Protein AF-A0A8X6X8V4-F1 (afdb_monomer_lite)

Sequence (190 aa):
MQLEVYKTLRTLMEEKNVDAFDIMFNEVLKKFLENDMTREFCKYFIENYANCISSWAYCHRLQSGLNTNMYVESMHKTLKYIYLTGRNAKRLDKIIYALMRFIRDKLVDRLIVMNKGKLTSKLKDLRQHHKTSLSLSTATIIENESGYIVPSSHPHMKLTLFKKIIQTAAVSSFVQIAAIYASTIIHALV

Structure (mmCIF, N/CA/C/O backbone):
data_AF-A0A8X6X8V4-F1
#
_entry.id   AF-A0A8X6X8V4-F1
#
loop_
_atom_site.group_PDB
_atom_site.id
_atom_site.type_symbol
_atom_site.label_atom_id
_atom_site.label_alt_id
_atom_site.label_comp_id
_atom_site.label_asym_id
_atom_site.label_entity_id
_atom_site.label_seq_id
_atom_site.pdbx_PDB_ins_code
_atom_site.Cartn_x
_atom_site.Cartn_y
_atom_site.Cartn_z
_atom_site.occupancy
_atom_site.B_iso_or_equiv
_atom_site.auth_seq_id
_atom_site.auth_comp_id
_atom_site.auth_asym_id
_atom_site.auth_atom_id
_atom_site.pdbx_PDB_model_num
ATOM 1 N N . MET A 1 1 ? -4.523 -2.138 29.808 1.00 73.0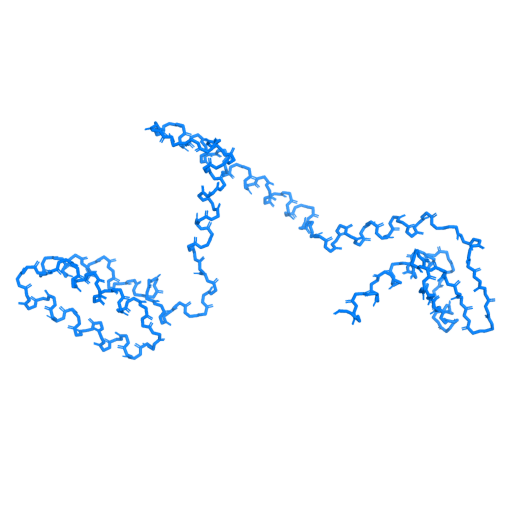6 1 MET A N 1
ATOM 2 C CA . MET A 1 1 ? -5.801 -1.982 29.079 1.00 73.06 1 MET A CA 1
ATOM 3 C C . MET A 1 1 ? -5.612 -1.637 27.598 1.00 73.06 1 MET A C 1
ATOM 5 O O . MET A 1 1 ? -5.864 -2.508 26.784 1.00 73.06 1 MET A O 1
ATOM 9 N N . GLN A 1 2 ? -5.096 -0.458 27.210 1.00 84.25 2 GLN A N 1
ATOM 10 C CA . GLN A 1 2 ? -4.863 -0.121 25.783 1.00 84.25 2 GLN A CA 1
ATOM 11 C C . GLN A 1 2 ? -3.963 -1.135 25.053 1.00 84.25 2 GLN A C 1
ATOM 13 O O . GLN A 1 2 ? -4.265 -1.548 23.938 1.00 84.25 2 GLN A O 1
ATOM 18 N N . LEU A 1 3 ? -2.896 -1.599 25.716 1.00 88.94 3 LEU A N 1
ATOM 19 C CA . LEU A 1 3 ? -2.014 -2.643 25.186 1.00 88.94 3 LEU A CA 1
ATOM 20 C C . LEU A 1 3 ? -2.752 -3.967 24.926 1.00 88.94 3 LEU A C 1
ATOM 22 O O . LEU A 1 3 ? -2.442 -4.659 23.961 1.00 88.94 3 LEU A O 1
ATOM 26 N N . GLU A 1 4 ? -3.717 -4.325 25.773 1.00 89.81 4 GLU A N 1
ATOM 27 C CA . GLU A 1 4 ? -4.493 -5.556 25.599 1.00 89.81 4 GLU A CA 1
ATOM 28 C C . GLU A 1 4 ? -5.496 -5.435 24.460 1.00 89.81 4 GLU A C 1
ATOM 30 O O . GLU A 1 4 ? -5.602 -6.355 23.653 1.00 89.81 4 GLU A O 1
ATOM 35 N N . VAL A 1 5 ? -6.179 -4.291 24.356 1.00 91.3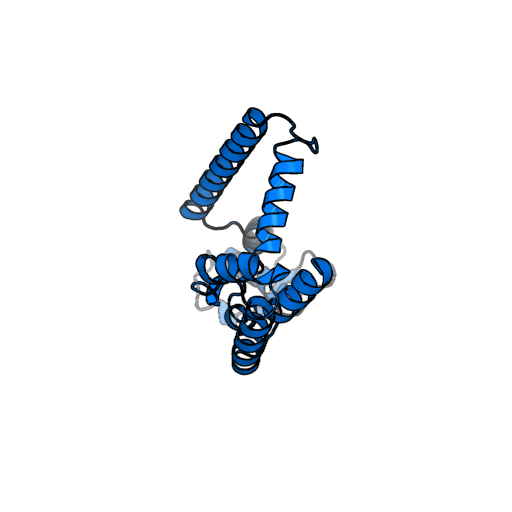1 5 VAL A N 1
ATOM 36 C CA . VAL A 1 5 ? -7.069 -3.985 23.227 1.00 91.31 5 VAL A CA 1
ATOM 37 C C . VAL A 1 5 ? -6.286 -4.064 21.918 1.00 91.31 5 VAL A C 1
ATOM 39 O O . VAL A 1 5 ? -6.692 -4.777 21.005 1.00 91.31 5 VAL A O 1
ATOM 42 N N . TYR A 1 6 ? -5.115 -3.423 21.859 1.00 92.44 6 TYR A N 1
ATOM 43 C CA . TYR A 1 6 ? -4.236 -3.474 20.693 1.00 92.44 6 TYR A CA 1
ATOM 44 C C . TYR A 1 6 ? -3.819 -4.904 20.337 1.00 92.44 6 TYR A C 1
ATOM 46 O O . TYR A 1 6 ? -3.964 -5.306 19.186 1.00 92.44 6 TYR A O 1
ATOM 54 N N . LYS A 1 7 ? -3.331 -5.690 21.308 1.00 94.75 7 LYS A N 1
ATOM 55 C CA . LYS A 1 7 ? -2.925 -7.085 21.071 1.00 94.75 7 LYS A CA 1
ATOM 56 C C . LYS A 1 7 ? -4.090 -7.930 20.559 1.00 94.75 7 LYS A C 1
ATOM 58 O O . LYS A 1 7 ? -3.927 -8.637 19.576 1.00 94.75 7 LYS A O 1
ATOM 63 N N . THR A 1 8 ? -5.261 -7.797 21.178 1.00 94.25 8 THR A N 1
ATOM 64 C CA . THR A 1 8 ? -6.474 -8.538 20.802 1.00 94.25 8 THR A CA 1
ATOM 65 C C . THR A 1 8 ? -6.889 -8.222 19.363 1.00 94.25 8 THR A C 1
ATOM 67 O O . THR A 1 8 ? -7.075 -9.129 18.557 1.00 94.25 8 THR A O 1
ATOM 70 N N . LEU A 1 9 ? -6.961 -6.935 19.011 1.00 93.88 9 LEU A N 1
ATOM 71 C CA . LEU A 1 9 ? -7.299 -6.500 17.653 1.00 93.88 9 LEU A CA 1
ATOM 72 C C . LEU A 1 9 ? -6.230 -6.893 16.631 1.00 93.88 9 LEU A C 1
ATOM 74 O O . LEU A 1 9 ? -6.560 -7.203 15.490 1.00 93.88 9 LEU A O 1
ATOM 78 N N . ARG A 1 10 ? -4.952 -6.900 17.025 1.00 92.81 10 ARG A N 1
ATOM 79 C CA . ARG A 1 10 ? -3.858 -7.344 16.158 1.00 92.81 10 ARG A CA 1
ATOM 80 C C . ARG A 1 10 ? -3.999 -8.822 15.810 1.00 92.81 10 ARG A C 1
ATOM 82 O O . ARG A 1 10 ? -3.894 -9.159 14.637 1.00 92.81 10 ARG A O 1
ATOM 89 N N . THR A 1 11 ? -4.274 -9.666 16.802 1.00 94.56 11 THR A N 1
ATOM 90 C CA . THR A 1 11 ? -4.516 -11.099 16.594 1.00 94.56 11 THR A CA 1
ATOM 91 C C . THR A 1 11 ? -5.736 -11.325 15.706 1.00 94.56 11 THR A C 1
ATOM 93 O O . THR A 1 11 ? -5.644 -12.069 14.738 1.00 94.56 11 THR A O 1
ATOM 96 N N . LEU A 1 12 ? -6.838 -10.614 15.965 1.00 94.94 12 LEU A N 1
ATOM 97 C CA . LEU A 1 12 ? -8.046 -10.660 15.138 1.00 94.94 12 LEU A CA 1
ATOM 98 C C . LEU A 1 12 ? -7.765 -10.280 13.675 1.00 94.94 12 LEU A C 1
ATOM 100 O O . LEU A 1 12 ? -8.213 -10.952 12.756 1.00 94.94 12 LEU A O 1
ATOM 104 N N . MET A 1 13 ? -6.991 -9.219 13.444 1.00 92.56 13 MET A N 1
ATOM 105 C CA . MET A 1 13 ? -6.646 -8.759 12.096 1.00 92.56 13 MET A CA 1
ATOM 106 C C . MET A 1 13 ? -5.780 -9.762 11.319 1.00 92.56 13 MET A C 1
ATOM 108 O O . MET A 1 13 ? -5.887 -9.822 10.095 1.00 92.56 13 MET A O 1
ATOM 112 N N . GLU A 1 14 ? -4.911 -10.509 12.002 1.00 91.31 14 GLU A N 1
ATOM 113 C CA . GLU A 1 14 ? -3.955 -11.451 11.399 1.00 91.31 14 GLU A CA 1
ATOM 114 C C . GLU A 1 14 ? -4.497 -12.881 11.241 1.00 91.31 14 GLU A C 1
ATOM 116 O O . GLU A 1 14 ? -3.801 -13.731 10.676 1.00 91.31 14 GLU A O 1
ATOM 121 N N . GLU A 1 15 ? -5.727 -13.144 11.693 1.00 93.62 15 GLU A N 1
ATOM 122 C CA . GLU A 1 15 ? -6.378 -14.444 11.541 1.00 93.62 15 GLU A CA 1
ATOM 123 C C . GLU A 1 15 ? -6.513 -14.819 10.056 1.00 93.62 15 GLU A C 1
ATOM 125 O O . GLU A 1 15 ? -6.822 -13.993 9.190 1.00 93.62 15 GLU A O 1
ATOM 130 N N . LYS A 1 16 ? -6.220 -16.084 9.746 1.00 91.62 16 LYS A N 1
ATOM 131 C CA . LYS A 1 16 ? -6.130 -16.603 8.377 1.00 91.62 16 LYS A CA 1
ATOM 132 C C . LYS A 1 16 ? -7.349 -17.427 7.999 1.00 91.62 16 LYS A C 1
ATOM 134 O O . LYS A 1 16 ? -7.672 -17.502 6.817 1.00 91.62 16 LYS A O 1
ATOM 139 N N . ASN A 1 17 ? -8.000 -18.055 8.970 1.00 92.38 17 ASN A N 1
ATOM 140 C CA . ASN A 1 17 ? -9.199 -18.839 8.738 1.00 92.38 17 ASN A CA 1
ATOM 141 C C . ASN A 1 17 ? -10.441 -17.948 8.917 1.00 92.38 17 ASN A C 1
ATOM 143 O O . ASN A 1 17 ? -10.564 -17.244 9.913 1.00 92.38 17 ASN A O 1
ATOM 147 N N . VAL A 1 18 ? -11.343 -17.957 7.933 1.00 93.00 18 VAL A N 1
ATOM 148 C CA . VAL A 1 18 ? -12.547 -17.108 7.945 1.00 93.00 18 VAL A CA 1
ATOM 149 C C . VAL A 1 18 ? -13.504 -17.518 9.068 1.00 93.00 18 VAL A C 1
ATOM 151 O O . VAL A 1 18 ? -13.945 -16.660 9.822 1.00 93.00 18 VAL A O 1
ATOM 154 N N . ASP A 1 19 ? -13.743 -18.817 9.252 1.00 94.81 19 ASP A N 1
ATOM 155 C CA . ASP A 1 19 ? -14.644 -19.317 10.296 1.00 94.81 19 ASP A CA 1
ATOM 156 C C . ASP A 1 19 ? -14.105 -18.995 11.701 1.00 94.81 19 ASP A C 1
ATOM 158 O O . ASP A 1 19 ? -14.839 -18.550 12.583 1.00 94.81 19 ASP A O 1
ATOM 162 N N . ALA A 1 20 ? -12.793 -19.163 11.904 1.00 94.56 20 ALA A N 1
ATOM 163 C CA . ALA A 1 20 ? -12.127 -18.794 13.152 1.00 94.56 20 ALA A CA 1
ATOM 164 C C . ALA A 1 20 ? -12.188 -17.279 13.400 1.00 94.56 20 ALA A C 1
ATOM 166 O O . ALA A 1 20 ? -12.425 -16.854 14.531 1.00 94.56 20 ALA A O 1
ATOM 167 N N . PHE A 1 21 ? -12.020 -16.471 12.347 1.00 96.00 21 PHE A N 1
ATOM 168 C CA . PHE A 1 21 ? -12.152 -15.020 12.429 1.00 96.00 21 PHE A CA 1
ATOM 169 C C . PHE A 1 21 ? -13.555 -14.620 12.884 1.00 96.00 21 PHE A C 1
ATOM 171 O O . PHE A 1 21 ? -13.665 -13.816 13.803 1.00 96.00 21 PHE A O 1
ATOM 178 N N . ASP A 1 22 ? -14.613 -15.185 12.299 1.00 95.25 22 ASP A N 1
ATOM 179 C CA . ASP A 1 22 ? -15.992 -14.825 12.644 1.00 95.25 22 ASP A CA 1
ATOM 180 C C . ASP A 1 22 ? -16.322 -15.161 14.104 1.00 95.25 22 ASP A C 1
ATOM 182 O O . ASP A 1 22 ? -16.958 -14.368 14.808 1.00 95.25 22 ASP A O 1
ATOM 186 N N . ILE A 1 23 ? -15.839 -16.304 14.598 1.00 96.38 23 ILE A N 1
ATOM 187 C CA . ILE A 1 23 ? -15.978 -16.682 16.010 1.00 96.38 23 ILE A CA 1
ATOM 188 C C . ILE A 1 23 ? -15.236 -15.672 16.897 1.00 96.38 23 ILE A C 1
ATOM 190 O O . ILE A 1 23 ? -15.841 -15.056 17.779 1.00 96.38 23 ILE A O 1
ATOM 194 N N . MET A 1 24 ? -13.950 -15.434 16.620 1.00 95.94 24 MET A N 1
ATOM 195 C CA . MET A 1 24 ? -13.124 -14.497 17.387 1.00 95.94 24 MET A CA 1
ATOM 196 C C . MET A 1 24 ? -13.676 -13.070 17.358 1.00 95.94 24 MET A C 1
ATOM 198 O O . MET A 1 24 ? -13.641 -12.371 18.368 1.00 95.94 24 MET A O 1
ATOM 202 N N . PHE A 1 25 ? -14.187 -12.619 16.215 1.00 96.31 25 PHE A N 1
ATOM 203 C CA . PHE A 1 25 ? -14.742 -11.284 16.033 1.00 96.31 25 PHE A CA 1
ATOM 204 C C . PHE A 1 25 ? -15.915 -11.060 16.986 1.00 96.31 25 PHE A C 1
ATOM 206 O O . PHE A 1 25 ? -15.925 -10.088 17.745 1.00 96.31 25 PHE A O 1
ATOM 213 N N . ASN A 1 26 ? -16.858 -12.003 17.021 1.00 95.56 26 ASN A N 1
ATOM 214 C CA . ASN A 1 26 ? -18.016 -11.939 17.908 1.00 95.56 26 ASN A CA 1
ATOM 215 C C . ASN A 1 26 ? -17.618 -11.990 19.392 1.00 95.56 26 ASN A C 1
ATOM 217 O O . ASN A 1 26 ? -18.146 -11.221 20.202 1.00 95.56 26 ASN A O 1
ATOM 221 N N . GLU A 1 27 ? -16.652 -12.835 19.756 1.00 95.81 27 GLU A N 1
ATOM 222 C CA . GLU A 1 27 ? -16.129 -12.911 21.126 1.00 95.81 27 GLU A CA 1
ATOM 223 C C . GLU A 1 27 ? -15.448 -11.608 21.566 1.00 95.81 27 GLU A C 1
ATOM 225 O O . GLU A 1 27 ? -15.675 -11.129 22.681 1.00 95.81 27 GLU A O 1
ATOM 230 N N . VAL A 1 28 ? -14.648 -10.994 20.688 1.00 95.25 28 VAL A N 1
ATOM 231 C CA . VAL A 1 28 ? -13.967 -9.721 20.960 1.00 95.25 28 VAL A CA 1
ATOM 232 C C . VAL A 1 28 ? -14.973 -8.588 21.139 1.00 95.25 28 VAL A C 1
ATOM 234 O O . VAL A 1 28 ? -14.848 -7.817 22.094 1.00 95.25 28 VAL A O 1
ATOM 237 N N . LEU A 1 29 ? -15.991 -8.499 20.276 1.00 95.12 29 LEU A N 1
ATOM 238 C CA . LEU A 1 29 ? -17.039 -7.485 20.406 1.00 95.12 29 LEU A CA 1
ATOM 239 C C . LEU A 1 29 ? -17.794 -7.626 21.727 1.00 95.12 29 LEU A C 1
ATOM 241 O O . LEU A 1 29 ? -17.977 -6.633 22.436 1.00 95.12 29 LEU A O 1
ATOM 245 N N . LYS A 1 30 ? -18.171 -8.857 22.092 1.00 95.38 30 LYS A N 1
ATOM 246 C CA . LYS A 1 30 ? -18.829 -9.149 23.368 1.00 95.38 30 LYS A CA 1
ATOM 247 C C . LYS A 1 30 ? -17.954 -8.721 24.547 1.00 95.38 30 LYS A C 1
ATOM 249 O O . LYS A 1 30 ? -18.390 -7.921 25.373 1.00 95.38 30 LYS A O 1
ATOM 254 N N . LYS A 1 31 ? -16.689 -9.156 24.566 1.00 94.25 31 LYS A N 1
ATOM 255 C CA . LYS A 1 31 ? -15.713 -8.802 25.608 1.00 94.25 31 LYS A CA 1
ATOM 256 C C . LYS A 1 31 ? -15.547 -7.287 25.755 1.00 94.25 31 LYS A C 1
ATOM 258 O O . LYS A 1 31 ? -15.440 -6.783 26.872 1.00 94.25 31 LYS A O 1
ATOM 263 N N . PHE A 1 32 ? -15.503 -6.550 24.645 1.00 94.06 32 PHE A N 1
ATOM 264 C CA . PHE A 1 32 ? -15.307 -5.101 24.679 1.00 94.06 32 PHE A CA 1
ATOM 265 C C . PHE A 1 32 ? -16.575 -4.324 25.056 1.00 94.06 32 PHE A C 1
ATOM 267 O O . PHE A 1 32 ? -16.455 -3.243 25.631 1.00 94.06 32 PHE A O 1
ATOM 274 N N . LEU A 1 33 ? -17.770 -4.849 24.765 1.00 94.12 33 LEU A N 1
ATOM 275 C CA . LEU A 1 33 ? -19.047 -4.252 25.179 1.00 94.12 33 LEU A CA 1
ATOM 276 C C . LEU A 1 33 ? -19.339 -4.460 26.672 1.00 94.12 33 LEU A C 1
ATOM 278 O O . LEU A 1 33 ? -19.887 -3.560 27.316 1.00 94.12 33 LEU A O 1
ATOM 282 N N . GLU A 1 34 ? -18.969 -5.622 27.216 1.00 93.75 34 GLU A N 1
ATOM 283 C CA . GLU A 1 34 ? -19.150 -5.962 28.633 1.00 93.75 34 GLU A CA 1
ATOM 284 C C . GLU A 1 34 ? -18.283 -5.091 29.552 1.00 93.75 34 GLU A C 1
ATOM 286 O O . GLU A 1 34 ? -18.717 -4.716 30.638 1.00 93.75 34 GLU A O 1
ATOM 291 N N . ASN A 1 35 ? -17.092 -4.691 29.102 1.00 92.12 35 ASN A N 1
ATOM 292 C CA . ASN A 1 35 ? -16.196 -3.831 29.869 1.00 92.12 35 ASN A CA 1
ATOM 293 C C . ASN A 1 35 ? -16.495 -2.336 29.632 1.00 92.12 35 ASN A C 1
ATOM 295 O O . ASN A 1 35 ? -16.315 -1.819 28.528 1.00 92.12 35 ASN A O 1
ATOM 299 N N . ASP A 1 36 ? -16.898 -1.629 30.695 1.00 91.88 36 ASP A N 1
ATOM 300 C CA . ASP A 1 36 ? -17.254 -0.200 30.671 1.00 91.88 36 ASP A CA 1
ATOM 301 C C . ASP A 1 36 ? -16.167 0.686 30.043 1.00 91.88 36 ASP A C 1
ATOM 303 O O . ASP A 1 36 ? -16.478 1.605 29.287 1.00 91.88 36 ASP A O 1
ATOM 307 N N . MET A 1 37 ? -14.890 0.376 30.283 1.00 90.62 37 MET A N 1
ATOM 308 C CA . MET A 1 37 ? -13.760 1.169 29.790 1.00 90.62 37 MET A CA 1
ATOM 309 C C . MET A 1 37 ? -13.509 0.997 28.286 1.00 90.62 37 MET A C 1
ATOM 311 O O . MET A 1 37 ? -12.890 1.854 27.657 1.00 90.62 37 MET A O 1
ATOM 315 N N . THR A 1 38 ? -13.934 -0.126 27.701 1.00 92.19 38 THR A N 1
ATOM 316 C CA . THR A 1 38 ? -13.758 -0.421 26.268 1.00 92.19 38 THR A CA 1
ATOM 317 C C . THR A 1 38 ? -15.044 -0.263 25.469 1.00 92.19 38 THR A C 1
ATOM 319 O O . THR A 1 38 ? -14.996 -0.288 24.240 1.00 92.19 38 THR A O 1
ATOM 322 N N . ARG A 1 39 ? -16.184 -0.067 26.138 1.00 94.50 39 ARG A N 1
ATOM 323 C CA . ARG A 1 39 ? -17.509 -0.026 25.513 1.00 94.50 39 ARG A CA 1
ATOM 324 C C . ARG A 1 39 ? -17.640 1.084 24.477 1.00 94.50 39 ARG A C 1
ATOM 326 O O . ARG A 1 39 ? -18.146 0.838 23.386 1.00 94.50 39 ARG A O 1
ATOM 333 N N . GLU A 1 40 ? -17.190 2.293 24.801 1.00 94.38 40 GLU A N 1
ATOM 334 C CA . GLU A 1 40 ? -17.260 3.439 23.884 1.00 94.38 40 GLU A CA 1
ATOM 335 C C . GLU A 1 40 ? -16.392 3.212 22.640 1.00 94.38 40 GLU A C 1
ATOM 337 O O . GLU A 1 40 ? -16.852 3.383 21.512 1.00 94.38 40 GLU A O 1
ATOM 342 N N . PHE A 1 41 ? -15.175 2.700 22.839 1.00 94.06 41 PHE A N 1
ATOM 343 C CA . PHE A 1 41 ? -14.308 2.284 21.741 1.00 94.06 41 PHE A CA 1
ATOM 344 C C . PHE A 1 41 ? -14.944 1.173 20.891 1.00 94.06 41 PHE A C 1
ATOM 346 O O . PHE A 1 41 ? -14.856 1.221 19.668 1.00 94.06 41 PHE A O 1
ATOM 353 N N . CYS A 1 42 ? -15.605 0.190 21.510 1.00 95.00 42 CYS A N 1
ATOM 354 C CA . CYS A 1 42 ? -16.272 -0.896 20.792 1.00 95.00 42 CYS A CA 1
ATOM 355 C C . CYS A 1 42 ? -17.388 -0.376 19.879 1.00 95.00 42 CYS A C 1
ATOM 357 O O . CYS A 1 42 ? -17.475 -0.790 18.726 1.00 95.00 42 CYS A O 1
ATOM 359 N N . LYS A 1 43 ? -18.198 0.581 20.355 1.00 95.19 43 LYS A N 1
ATOM 360 C CA . LYS A 1 43 ? -19.233 1.233 19.535 1.00 95.19 43 LYS A CA 1
ATOM 361 C C . LYS A 1 43 ? -18.625 1.921 18.314 1.00 95.19 43 LYS A C 1
ATOM 363 O O . LYS A 1 43 ? -19.025 1.625 17.192 1.00 95.19 43 LYS A O 1
ATOM 368 N N . TYR A 1 44 ? -17.591 2.737 18.529 1.00 95.56 44 TYR A N 1
ATOM 369 C CA . TYR A 1 44 ? -16.835 3.361 17.441 1.00 95.56 44 TYR A CA 1
ATOM 370 C C . TYR A 1 44 ? -16.277 2.320 16.457 1.00 95.56 44 TYR A C 1
ATOM 372 O O . TYR A 1 44 ? -16.374 2.489 15.239 1.00 95.56 44 TYR A O 1
ATOM 380 N N . PHE A 1 45 ? -15.708 1.228 16.973 1.00 94.69 45 PHE A N 1
ATOM 381 C CA . PHE A 1 45 ? -15.130 0.165 16.160 1.00 94.69 45 PHE A CA 1
ATOM 382 C C . PHE A 1 45 ? -16.184 -0.522 15.283 1.00 94.69 45 PHE A C 1
ATOM 384 O O . PHE A 1 45 ? -15.951 -0.719 14.092 1.00 94.69 45 PHE A O 1
ATOM 391 N N . ILE A 1 46 ? -17.358 -0.830 15.836 1.00 94.75 46 ILE A N 1
ATOM 392 C CA . ILE A 1 46 ? -18.469 -1.428 15.088 1.00 94.75 46 ILE A CA 1
ATOM 393 C C . ILE A 1 46 ? -18.941 -0.483 13.977 1.00 94.75 46 ILE A C 1
ATOM 395 O O . ILE A 1 46 ? -19.015 -0.893 12.820 1.00 94.75 46 ILE A O 1
ATOM 399 N N . GLU A 1 47 ? -19.184 0.788 14.300 1.00 95.44 47 GLU A N 1
ATOM 400 C CA . GLU A 1 47 ? -19.675 1.786 13.341 1.00 95.44 47 GLU A CA 1
ATOM 401 C C . GLU A 1 47 ? -18.720 1.996 12.154 1.00 95.44 47 GLU A C 1
ATOM 403 O O . GLU A 1 47 ? -19.169 2.153 11.018 1.00 95.44 47 GLU A O 1
ATOM 408 N N . ASN A 1 48 ? -17.406 1.968 12.398 1.00 94.25 48 ASN A N 1
ATOM 409 C CA . ASN A 1 48 ? -16.404 2.333 11.392 1.00 94.25 48 ASN A CA 1
ATOM 410 C C . ASN A 1 48 ? -15.749 1.132 10.692 1.00 94.25 48 ASN A C 1
ATOM 412 O O . ASN A 1 48 ? -15.340 1.252 9.536 1.00 94.25 48 ASN A O 1
ATOM 416 N N . TYR A 1 49 ? -15.634 -0.021 11.360 1.00 93.56 49 TYR A N 1
ATOM 417 C CA . TYR A 1 49 ? -14.815 -1.142 10.878 1.00 93.56 49 TYR A CA 1
ATOM 418 C C . TYR A 1 49 ? -15.585 -2.450 10.670 1.00 93.56 49 TYR A C 1
ATOM 420 O O . TYR A 1 49 ? -15.167 -3.246 9.826 1.00 93.56 49 TYR A O 1
ATOM 428 N N . ALA A 1 50 ? -16.712 -2.685 11.355 1.00 92.12 50 ALA A N 1
ATOM 429 C CA . ALA A 1 50 ? -17.455 -3.945 11.199 1.00 92.12 50 ALA A CA 1
ATOM 430 C C . ALA A 1 50 ? -18.090 -4.090 9.804 1.00 92.12 50 ALA A C 1
ATOM 432 O O . ALA A 1 50 ? -18.137 -5.184 9.252 1.00 92.12 50 ALA A O 1
ATOM 433 N N . ASN A 1 51 ? -18.497 -2.983 9.179 1.00 90.50 51 ASN A N 1
ATOM 434 C CA . ASN A 1 51 ? -19.109 -3.004 7.843 1.00 90.50 51 ASN A CA 1
ATOM 435 C C . ASN A 1 51 ? -18.105 -3.250 6.704 1.00 90.50 51 ASN A C 1
ATOM 437 O O . ASN A 1 51 ? -18.505 -3.443 5.559 1.00 90.50 51 ASN A O 1
ATOM 441 N N . CYS A 1 52 ? -16.800 -3.207 6.986 1.00 90.56 52 CYS A N 1
ATOM 442 C CA . CYS A 1 52 ? -15.754 -3.328 5.973 1.00 90.56 52 CYS A CA 1
ATOM 443 C C . CYS A 1 52 ? -14.694 -4.381 6.324 1.00 90.56 52 CYS A C 1
ATOM 445 O O . CYS A 1 52 ? -13.539 -4.245 5.923 1.00 90.56 52 CYS A O 1
ATOM 447 N N . ILE A 1 53 ? -15.085 -5.445 7.035 1.00 91.75 53 ILE A N 1
ATOM 448 C CA . ILE A 1 53 ? -14.214 -6.567 7.438 1.00 91.75 53 ILE A CA 1
ATOM 449 C C . ILE A 1 53 ? -13.357 -7.086 6.276 1.00 91.75 53 ILE A C 1
ATOM 451 O O . ILE A 1 53 ? -12.142 -7.233 6.419 1.00 91.75 53 ILE A O 1
ATOM 455 N N . SER A 1 54 ? -13.957 -7.254 5.094 1.00 88.44 54 SER A N 1
ATOM 456 C CA . SER A 1 54 ? -13.268 -7.711 3.880 1.00 88.44 54 SER A CA 1
ATOM 457 C C . SER A 1 54 ? -12.085 -6.827 3.457 1.00 88.44 54 SER A C 1
ATOM 459 O O . SER A 1 54 ? -11.184 -7.287 2.758 1.00 88.44 54 SER A O 1
ATOM 461 N N . SER A 1 55 ? -12.077 -5.555 3.862 1.00 85.00 55 SER A N 1
ATOM 462 C CA . SER A 1 55 ? -11.055 -4.572 3.495 1.00 85.00 55 SER A CA 1
ATOM 463 C C . SER A 1 55 ? -9.825 -4.607 4.403 1.00 85.00 55 SER A C 1
ATOM 465 O O . SER A 1 55 ? -8.751 -4.175 3.975 1.00 85.00 55 SER A O 1
ATOM 467 N N . TRP A 1 56 ? -9.942 -5.097 5.641 1.00 88.31 56 TRP A N 1
ATOM 468 C CA . TRP A 1 56 ? -8.852 -5.036 6.622 1.00 88.31 56 TRP A CA 1
ATOM 469 C C . TRP A 1 56 ? -8.423 -6.396 7.177 1.00 88.31 56 TRP A C 1
ATOM 471 O O . TRP A 1 56 ? -7.220 -6.579 7.384 1.00 88.31 56 TRP A O 1
ATOM 481 N N . ALA A 1 57 ? -9.338 -7.350 7.362 1.00 91.50 57 ALA A N 1
ATOM 482 C CA . ALA A 1 57 ? -9.024 -8.666 7.915 1.00 91.50 57 ALA A CA 1
ATOM 483 C C . ALA A 1 57 ? -8.185 -9.510 6.939 1.00 91.50 57 ALA A C 1
ATOM 485 O O . ALA A 1 57 ? -8.425 -9.523 5.727 1.00 91.50 57 ALA A O 1
ATOM 486 N N . TYR A 1 58 ? -7.171 -10.208 7.457 1.00 88.06 58 TYR A N 1
ATOM 487 C CA . TYR A 1 58 ? -6.211 -10.935 6.627 1.00 88.06 58 TYR A CA 1
ATOM 488 C C . TYR A 1 58 ? -6.838 -12.133 5.899 1.00 88.06 58 TYR A C 1
ATOM 490 O O . TYR A 1 58 ? -6.574 -12.320 4.709 1.00 88.06 58 TYR A O 1
ATOM 498 N N . CYS A 1 59 ? -7.713 -12.893 6.565 1.00 90.38 59 CYS A N 1
ATOM 499 C CA . CYS A 1 59 ? -8.434 -14.037 5.997 1.00 90.38 59 CYS A CA 1
ATOM 500 C C . CYS A 1 59 ? -9.200 -13.695 4.701 1.00 90.38 59 CYS A C 1
ATOM 502 O O . CYS A 1 59 ? -9.181 -14.468 3.746 1.00 90.38 59 CYS A O 1
ATOM 504 N N . HIS A 1 60 ? -9.770 -12.492 4.589 1.00 87.50 60 HIS A N 1
ATOM 505 C CA . HIS A 1 60 ? -10.457 -12.035 3.373 1.00 87.50 60 HIS A CA 1
ATOM 506 C C . HIS A 1 60 ? -9.516 -11.454 2.303 1.00 87.50 60 HIS A C 1
ATOM 508 O O . HIS A 1 60 ? -9.925 -11.212 1.168 1.00 87.50 60 HIS A O 1
ATOM 514 N N . ARG A 1 61 ? -8.235 -11.247 2.635 1.00 83.69 61 ARG A N 1
ATOM 515 C CA . ARG A 1 61 ? -7.218 -10.639 1.763 1.00 83.69 61 ARG A CA 1
ATOM 516 C C . ARG A 1 61 ? -6.163 -11.623 1.255 1.00 83.69 61 ARG A C 1
ATOM 518 O O . ARG A 1 61 ? -5.304 -11.203 0.475 1.00 83.69 61 ARG A O 1
ATOM 525 N N . LEU A 1 62 ? -6.229 -12.901 1.634 1.00 68.81 62 LEU A N 1
ATOM 526 C CA . LEU A 1 62 ? -5.249 -13.955 1.312 1.00 68.81 62 LEU A CA 1
ATOM 527 C C . LEU A 1 62 ? -4.873 -14.038 -0.181 1.00 68.81 62 LEU A C 1
ATOM 529 O O . LEU A 1 62 ? -3.712 -14.272 -0.506 1.00 68.81 62 LEU A O 1
ATOM 533 N N . GLN A 1 63 ? -5.819 -13.786 -1.090 1.00 63.25 63 GLN A N 1
ATOM 534 C CA . GLN A 1 63 ? -5.589 -13.828 -2.544 1.00 63.25 63 GLN A CA 1
ATOM 535 C C . GLN A 1 63 ? -5.430 -12.450 -3.195 1.00 63.25 63 GLN A C 1
ATOM 537 O O . GLN A 1 63 ? -5.250 -12.352 -4.405 1.00 63.25 63 GLN A O 1
ATOM 542 N N . SER A 1 64 ? -5.481 -11.367 -2.417 1.00 62.16 64 SER A N 1
ATOM 543 C CA . SER A 1 64 ? -5.434 -10.019 -2.986 1.00 62.16 64 SER A CA 1
ATOM 544 C C . SER A 1 64 ? -4.080 -9.705 -3.628 1.00 62.16 64 SER A C 1
ATOM 546 O O . SER A 1 64 ? -4.010 -8.826 -4.476 1.00 62.16 64 SER A O 1
ATOM 548 N N . GLY A 1 65 ? -2.989 -10.376 -3.225 1.00 59.22 65 GLY A N 1
ATOM 549 C CA . GLY A 1 65 ? -1.621 -10.033 -3.648 1.00 59.22 65 GLY A CA 1
ATOM 550 C C . GLY A 1 65 ? -1.197 -8.607 -3.253 1.00 59.22 65 GLY A C 1
ATOM 551 O O . GLY A 1 65 ? -0.110 -8.148 -3.600 1.00 59.22 65 GLY A O 1
ATOM 552 N N . LEU A 1 66 ? -2.051 -7.891 -2.517 1.00 57.88 66 LEU A N 1
ATOM 553 C CA . LEU A 1 66 ? -1.918 -6.483 -2.191 1.00 57.88 66 LEU A CA 1
ATOM 554 C C . LEU A 1 66 ? -1.334 -6.354 -0.787 1.00 57.88 66 LEU A C 1
ATOM 556 O O . LEU A 1 66 ? -2.032 -6.051 0.186 1.00 57.88 66 LEU A O 1
ATOM 560 N N . ASN A 1 67 ? -0.015 -6.528 -0.691 1.00 63.06 67 ASN A N 1
ATOM 561 C CA . ASN A 1 67 ? 0.738 -5.954 0.417 1.00 63.06 67 ASN A CA 1
ATOM 562 C C . ASN A 1 67 ? 0.875 -4.443 0.167 1.00 63.06 67 ASN A C 1
ATOM 564 O O . ASN A 1 67 ? 1.915 -3.950 -0.273 1.00 63.06 67 ASN A O 1
ATOM 568 N N . THR A 1 68 ? -0.219 -3.706 0.377 1.00 64.38 68 THR A N 1
ATOM 569 C CA . THR A 1 68 ? -0.281 -2.249 0.182 1.00 64.38 68 THR A CA 1
ATOM 570 C C . THR A 1 68 ? 0.808 -1.523 0.959 1.00 64.38 68 THR A C 1
ATOM 572 O O . THR A 1 68 ? 1.300 -0.511 0.465 1.00 64.38 68 THR A O 1
ATOM 575 N N . ASN A 1 69 ? 1.265 -2.069 2.092 1.00 74.44 69 ASN A N 1
ATOM 576 C CA . ASN A 1 69 ? 2.382 -1.505 2.847 1.00 74.44 69 ASN A CA 1
ATOM 577 C C . ASN A 1 69 ? 3.636 -1.370 1.984 1.00 74.44 69 ASN A C 1
ATOM 579 O O . ASN A 1 69 ? 4.258 -0.319 2.016 1.00 74.44 69 ASN A O 1
ATOM 583 N N . MET A 1 70 ? 3.966 -2.345 1.131 1.00 79.12 70 MET A N 1
ATOM 584 C CA . MET A 1 70 ? 5.142 -2.230 0.258 1.00 79.12 70 MET A CA 1
ATOM 585 C C . MET A 1 70 ? 5.012 -1.089 -0.753 1.00 79.12 70 MET A C 1
ATOM 587 O O . MET A 1 70 ? 5.967 -0.345 -0.981 1.00 79.12 70 MET A O 1
ATOM 591 N N . TYR A 1 71 ? 3.834 -0.930 -1.359 1.00 81.50 71 TYR A N 1
ATOM 592 C CA . TYR A 1 71 ? 3.589 0.141 -2.325 1.00 81.50 71 TYR A CA 1
ATOM 593 C C . TYR A 1 71 ? 3.563 1.516 -1.652 1.00 81.50 71 TYR A C 1
ATOM 595 O O . TYR A 1 71 ? 4.157 2.462 -2.169 1.00 81.50 71 TYR A O 1
ATOM 603 N N . VAL A 1 72 ? 2.935 1.618 -0.479 1.00 84.75 72 VAL A N 1
ATOM 604 C CA . VAL A 1 72 ? 2.883 2.847 0.324 1.00 84.75 72 VAL A CA 1
ATOM 605 C C . VAL A 1 72 ? 4.274 3.214 0.839 1.00 84.75 72 VAL A C 1
ATOM 607 O O . VAL A 1 72 ? 4.678 4.369 0.728 1.00 84.75 72 VAL A O 1
ATOM 610 N N . GLU A 1 73 ? 5.054 2.249 1.322 1.00 87.94 73 GLU A N 1
ATOM 611 C CA . GLU A 1 73 ? 6.442 2.460 1.736 1.00 87.94 73 GLU A CA 1
ATOM 612 C C . GLU A 1 73 ? 7.330 2.876 0.565 1.00 87.94 73 GLU A C 1
ATOM 614 O O . GLU A 1 73 ? 8.159 3.774 0.712 1.00 87.94 73 GLU A O 1
ATOM 619 N N . SER A 1 74 ? 7.159 2.255 -0.605 1.00 88.69 74 SER A N 1
ATOM 620 C CA . SER A 1 74 ? 7.874 2.635 -1.824 1.00 88.69 74 SER A CA 1
ATOM 621 C C . SER A 1 74 ? 7.546 4.075 -2.223 1.00 88.69 74 SER A C 1
ATOM 623 O O . SER A 1 74 ? 8.458 4.883 -2.411 1.00 88.69 74 SER A O 1
ATOM 625 N N . MET A 1 75 ? 6.258 4.437 -2.246 1.00 90.38 75 MET A N 1
ATOM 626 C CA . MET A 1 75 ? 5.802 5.805 -2.501 1.00 90.38 75 MET A CA 1
ATOM 627 C C . MET A 1 75 ? 6.387 6.788 -1.483 1.00 90.38 75 MET A C 1
ATOM 629 O O . MET A 1 75 ? 6.926 7.826 -1.867 1.00 90.38 75 MET A O 1
ATOM 633 N N . HIS A 1 76 ? 6.330 6.457 -0.192 1.00 89.75 76 HIS A N 1
ATOM 634 C CA . HIS A 1 76 ? 6.876 7.289 0.874 1.00 89.75 76 HIS A CA 1
ATOM 635 C C . HIS A 1 76 ? 8.393 7.480 0.729 1.00 89.75 76 HIS A C 1
ATOM 637 O O . HIS A 1 76 ? 8.874 8.608 0.829 1.00 89.75 76 HIS A O 1
ATOM 643 N N . LYS A 1 77 ? 9.154 6.420 0.417 1.00 92.06 77 LYS A N 1
ATOM 644 C CA . LYS A 1 77 ? 10.596 6.511 0.128 1.00 92.06 77 LYS A CA 1
ATOM 645 C C . LYS A 1 77 ? 10.864 7.421 -1.067 1.00 92.06 77 LYS A C 1
ATOM 647 O O . LYS A 1 77 ? 11.730 8.290 -0.982 1.00 92.06 77 LYS A O 1
ATOM 652 N N . THR A 1 78 ? 10.112 7.270 -2.155 1.00 92.69 78 THR A N 1
ATOM 653 C CA . THR A 1 78 ? 10.219 8.147 -3.325 1.00 92.69 78 THR A CA 1
ATOM 654 C C . THR A 1 78 ? 9.964 9.606 -2.947 1.00 92.69 78 THR A C 1
ATOM 656 O O . THR A 1 78 ? 10.802 10.458 -3.232 1.00 92.69 78 THR A O 1
ATOM 659 N N . LEU A 1 79 ? 8.871 9.905 -2.243 1.00 91.62 79 LEU A N 1
ATOM 660 C CA . LEU A 1 79 ? 8.568 11.264 -1.788 1.00 91.62 79 LEU A CA 1
ATOM 661 C C . LEU A 1 79 ? 9.680 11.823 -0.892 1.00 91.62 79 LEU A C 1
ATOM 663 O O . LEU A 1 79 ? 10.183 12.916 -1.149 1.00 91.62 79 LEU A O 1
ATOM 667 N N . LYS A 1 80 ? 10.122 11.057 0.110 1.00 90.69 80 LYS A N 1
ATOM 668 C CA . LYS A 1 80 ? 11.151 11.483 1.062 1.00 90.69 80 LYS A CA 1
ATOM 669 C C . LYS A 1 80 ? 12.490 11.760 0.384 1.00 90.69 80 LYS A C 1
ATOM 671 O O . LYS A 1 80 ? 13.065 12.822 0.596 1.00 90.69 80 LYS A O 1
ATOM 676 N N . TYR A 1 81 ? 13.003 10.828 -0.413 1.00 93.25 81 TYR A N 1
ATOM 677 C CA . TYR A 1 81 ? 14.375 10.912 -0.920 1.00 93.25 81 TYR A CA 1
ATOM 678 C C . TYR A 1 81 ? 14.487 11.632 -2.263 1.00 93.25 81 TYR A C 1
ATOM 680 O O . TYR A 1 81 ? 15.450 12.367 -2.463 1.00 93.25 81 TYR A O 1
ATOM 688 N N . ILE A 1 82 ? 13.507 11.481 -3.158 1.00 91.19 82 ILE A N 1
ATOM 689 C CA . ILE A 1 82 ? 13.555 12.086 -4.498 1.00 91.19 82 ILE A CA 1
A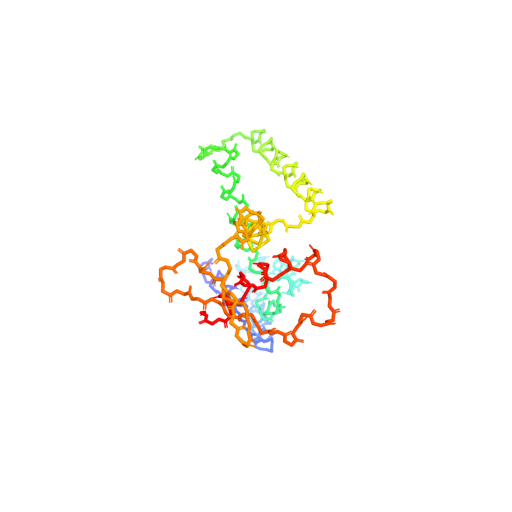TOM 690 C C . ILE A 1 82 ? 12.965 13.497 -4.478 1.00 91.19 82 ILE A C 1
ATOM 692 O O . ILE A 1 82 ? 13.577 14.432 -4.988 1.00 91.19 82 ILE A O 1
ATOM 696 N N . TYR A 1 83 ? 11.792 13.676 -3.865 1.00 89.75 83 TYR A N 1
ATOM 697 C CA . TYR A 1 83 ? 11.068 14.952 -3.923 1.00 89.75 83 TYR A CA 1
ATOM 698 C C . TYR A 1 83 ? 11.397 15.896 -2.761 1.00 89.75 83 TYR A C 1
ATOM 700 O O . TYR A 1 83 ? 11.395 17.111 -2.946 1.00 89.75 83 TYR A O 1
ATOM 708 N N . LEU A 1 84 ? 11.711 15.351 -1.582 1.00 89.69 84 LEU A N 1
ATOM 709 C CA . LEU A 1 84 ? 12.030 16.113 -0.367 1.00 89.69 84 LEU A CA 1
ATOM 710 C C . LEU A 1 84 ? 13.514 16.054 0.029 1.00 89.69 84 LEU A C 1
ATOM 712 O O . LEU A 1 84 ? 13.874 16.531 1.105 1.00 89.69 84 LEU A O 1
ATOM 716 N N . THR A 1 85 ? 14.367 15.472 -0.823 1.00 88.12 85 THR A N 1
ATOM 717 C CA . THR A 1 85 ? 15.833 15.410 -0.653 1.00 88.12 85 THR A CA 1
ATOM 718 C C . THR A 1 85 ? 16.296 14.869 0.708 1.00 88.12 85 THR A C 1
ATOM 720 O O . THR A 1 85 ? 17.308 15.291 1.263 1.00 88.12 85 THR A O 1
ATOM 723 N N . GLY A 1 86 ? 15.534 13.931 1.275 1.00 83.50 86 GLY A N 1
ATOM 724 C CA . GLY A 1 86 ? 15.804 13.294 2.564 1.00 83.50 86 GLY A CA 1
ATOM 725 C C . GLY A 1 86 ? 15.436 14.143 3.784 1.00 83.50 86 GLY A C 1
ATOM 726 O O . GLY A 1 86 ? 15.610 13.680 4.911 1.00 83.50 86 GLY A O 1
ATOM 727 N N . ARG A 1 87 ? 14.914 15.362 3.595 1.00 81.56 87 ARG A N 1
ATOM 728 C CA . ARG A 1 87 ? 14.571 16.282 4.684 1.00 81.56 87 ARG A CA 1
ATOM 729 C C . ARG A 1 87 ? 13.148 16.053 5.178 1.00 81.56 87 ARG A C 1
ATOM 731 O O . ARG A 1 87 ? 12.222 15.842 4.398 1.00 81.56 87 ARG A O 1
ATOM 738 N N . ASN A 1 88 ? 12.956 16.190 6.487 1.00 77.31 88 ASN A N 1
ATOM 739 C CA . ASN A 1 88 ? 11.619 16.221 7.072 1.00 77.31 88 ASN A CA 1
ATOM 740 C C . ASN A 1 88 ? 10.960 17.564 6.727 1.00 77.31 88 ASN A C 1
ATOM 742 O O . ASN A 1 88 ? 11.374 18.621 7.213 1.00 77.31 88 ASN A O 1
ATOM 746 N N . ALA A 1 89 ? 9.949 17.536 5.862 1.00 76.50 89 ALA A N 1
ATOM 747 C CA . ALA A 1 89 ? 9.191 18.725 5.507 1.00 76.50 89 ALA A CA 1
ATOM 748 C C . ALA A 1 89 ? 8.268 19.114 6.672 1.00 76.50 89 ALA A C 1
ATOM 750 O O . ALA A 1 89 ? 7.275 18.449 6.933 1.00 76.50 89 ALA A O 1
ATOM 751 N N . LYS A 1 90 ? 8.605 20.192 7.388 1.00 81.56 90 LYS A N 1
ATOM 752 C CA . LYS A 1 90 ? 7.767 20.721 8.482 1.00 81.56 90 LYS A CA 1
ATOM 753 C C . LYS A 1 90 ? 6.574 21.538 7.986 1.00 81.56 90 LYS A C 1
ATOM 755 O O . LYS A 1 90 ? 5.605 21.708 8.713 1.00 81.56 90 LYS A O 1
ATOM 760 N N . ARG A 1 91 ? 6.667 22.086 6.770 1.00 87.88 91 ARG A N 1
ATOM 761 C CA . ARG A 1 91 ? 5.611 22.912 6.184 1.00 87.88 91 ARG A CA 1
ATOM 762 C C . ARG A 1 91 ? 4.774 22.104 5.201 1.00 87.88 91 ARG A C 1
ATOM 764 O O . ARG A 1 91 ? 5.325 21.432 4.327 1.00 87.88 91 ARG A O 1
ATOM 771 N N . LEU A 1 92 ? 3.458 22.230 5.332 1.00 89.50 92 LEU A N 1
ATOM 772 C CA . LEU A 1 92 ? 2.480 21.485 4.546 1.00 89.50 92 LEU A CA 1
ATOM 773 C C . LEU A 1 92 ? 2.518 21.844 3.053 1.00 89.50 92 LEU A C 1
ATOM 775 O O . LEU A 1 92 ? 2.448 20.955 2.210 1.00 89.50 92 LEU A O 1
ATOM 779 N N . ASP A 1 93 ? 2.709 23.119 2.715 1.00 90.38 93 ASP A N 1
ATOM 780 C CA . ASP A 1 93 ? 2.781 23.607 1.330 1.00 90.38 93 ASP A CA 1
ATOM 781 C C . ASP A 1 93 ? 3.866 22.890 0.512 1.00 90.38 93 ASP A C 1
ATOM 783 O O . ASP A 1 93 ? 3.633 22.473 -0.624 1.00 90.38 93 ASP A O 1
ATOM 787 N N . LYS A 1 94 ? 5.036 22.657 1.118 1.00 89.44 94 LYS A N 1
ATOM 788 C CA . LYS A 1 94 ? 6.133 21.917 0.479 1.00 89.44 94 LYS A CA 1
ATOM 789 C C . LYS A 1 94 ? 5.785 20.450 0.236 1.00 89.44 94 LYS A C 1
ATOM 791 O O . LYS A 1 94 ? 6.193 19.895 -0.782 1.00 89.44 94 LYS A O 1
ATOM 796 N N . ILE A 1 95 ? 5.039 19.830 1.151 1.00 91.00 95 ILE A N 1
ATOM 797 C CA . ILE A 1 95 ? 4.589 18.438 1.014 1.00 91.00 95 ILE A CA 1
ATOM 798 C C . ILE A 1 95 ? 3.570 18.331 -0.117 1.00 91.00 95 ILE A C 1
ATOM 800 O O . ILE A 1 95 ? 3.704 17.461 -0.975 1.00 91.00 95 ILE A O 1
ATOM 804 N N . ILE A 1 96 ? 2.594 19.242 -0.158 1.00 93.44 96 ILE A N 1
ATOM 805 C CA . ILE A 1 96 ? 1.577 19.277 -1.214 1.00 93.44 96 ILE A CA 1
ATOM 806 C C . ILE A 1 96 ? 2.249 19.472 -2.576 1.00 93.44 96 ILE A C 1
ATOM 808 O O . ILE A 1 96 ? 1.970 18.725 -3.512 1.00 93.44 96 ILE A O 1
ATOM 812 N N . TYR A 1 97 ? 3.200 20.404 -2.682 1.00 94.00 97 TYR A N 1
ATOM 813 C CA . TYR A 1 97 ? 3.959 20.611 -3.914 1.00 94.00 97 TYR A CA 1
ATOM 814 C C . TYR A 1 97 ? 4.727 19.354 -4.356 1.00 94.00 97 TYR A C 1
ATOM 816 O O . TYR A 1 97 ? 4.661 18.964 -5.524 1.00 94.00 97 TYR A O 1
ATOM 824 N N . ALA A 1 98 ? 5.417 18.682 -3.429 1.00 93.50 98 ALA A N 1
ATOM 825 C CA . ALA A 1 98 ? 6.114 17.428 -3.708 1.00 93.50 98 ALA A CA 1
ATOM 826 C C . ALA A 1 98 ? 5.156 16.322 -4.184 1.00 93.50 98 ALA A C 1
ATOM 828 O O . ALA A 1 98 ? 5.466 15.620 -5.147 1.00 93.50 98 ALA A O 1
ATOM 829 N N . LEU A 1 99 ? 3.982 16.202 -3.560 1.00 94.25 99 LEU A N 1
ATOM 830 C CA . LEU A 1 99 ? 2.962 15.223 -3.929 1.00 94.25 99 LEU A CA 1
ATOM 831 C C . LEU A 1 99 ? 2.391 15.495 -5.326 1.00 94.25 99 LEU A C 1
ATOM 833 O O . LEU A 1 99 ? 2.314 14.580 -6.143 1.00 94.25 99 LEU A O 1
ATOM 837 N N . MET A 1 100 ? 2.060 16.752 -5.637 1.00 96.06 100 MET A N 1
ATOM 838 C CA . MET A 1 100 ? 1.602 17.143 -6.975 1.00 96.06 100 MET A CA 1
ATOM 839 C C . MET A 1 100 ? 2.658 16.830 -8.039 1.00 96.06 100 MET A C 1
ATOM 841 O O . MET A 1 100 ? 2.334 16.316 -9.111 1.00 96.06 100 MET A O 1
ATOM 845 N N . ARG A 1 101 ? 3.936 17.085 -7.730 1.00 95.75 101 ARG A N 1
ATOM 846 C CA . ARG A 1 101 ? 5.060 16.760 -8.614 1.00 95.75 101 ARG A CA 1
ATOM 847 C C . ARG A 1 101 ? 5.154 15.252 -8.866 1.00 95.75 101 ARG A C 1
ATOM 849 O O . ARG A 1 101 ? 5.249 14.840 -10.017 1.00 95.75 101 ARG A O 1
ATOM 856 N N . PHE A 1 102 ? 5.070 14.450 -7.807 1.00 95.19 102 PHE A N 1
ATOM 857 C CA . PHE A 1 102 ? 5.064 12.990 -7.888 1.00 95.19 102 PHE A CA 1
ATOM 858 C C . PHE A 1 102 ? 3.913 12.456 -8.747 1.00 95.19 102 PHE A C 1
ATOM 860 O O . PHE A 1 102 ? 4.143 11.638 -9.637 1.00 95.19 102 PHE A O 1
ATOM 867 N N . ILE A 1 103 ? 2.687 12.941 -8.527 1.00 94.94 103 ILE A N 1
ATOM 868 C CA . ILE A 1 103 ? 1.509 12.519 -9.297 1.00 94.94 103 ILE A CA 1
ATOM 869 C C . ILE A 1 103 ? 1.697 12.846 -10.777 1.00 94.94 103 ILE A C 1
ATOM 871 O O . ILE A 1 103 ? 1.487 11.981 -11.626 1.00 94.94 103 ILE A O 1
ATOM 875 N N . ARG A 1 104 ? 2.135 14.069 -11.096 1.00 96.62 104 ARG A N 1
ATOM 876 C CA . ARG A 1 104 ? 2.388 14.477 -12.481 1.00 96.62 104 ARG A CA 1
ATOM 877 C C . ARG A 1 104 ? 3.404 13.557 -13.157 1.00 96.62 104 ARG A C 1
ATOM 879 O O . ARG A 1 104 ? 3.141 13.084 -14.258 1.00 96.62 104 ARG A O 1
ATOM 886 N N . ASP A 1 105 ? 4.522 13.268 -12.498 1.00 94.94 105 ASP A N 1
ATOM 887 C CA . ASP A 1 105 ? 5.560 12.403 -13.064 1.00 94.94 105 ASP A CA 1
ATOM 888 C C . ASP A 1 105 ? 5.017 10.971 -13.291 1.00 94.94 105 ASP A C 1
ATOM 890 O O . ASP A 1 105 ? 5.250 10.385 -14.346 1.00 94.94 105 ASP A O 1
ATOM 894 N N . LYS A 1 106 ? 4.176 10.441 -12.385 1.00 93.56 106 LYS A N 1
ATOM 895 C CA . LYS A 1 106 ? 3.501 9.139 -12.575 1.00 93.56 106 LYS A CA 1
ATOM 896 C C . LYS A 1 106 ? 2.498 9.117 -13.723 1.00 93.56 106 LYS A C 1
ATOM 898 O O . LYS A 1 106 ? 2.387 8.102 -14.414 1.00 93.56 106 LYS A O 1
ATOM 903 N N . LEU A 1 107 ? 1.768 10.207 -13.939 1.00 95.00 107 LEU A N 1
ATOM 904 C CA . LEU A 1 107 ? 0.858 10.330 -15.078 1.00 95.00 107 LEU A CA 1
ATOM 905 C C . LEU A 1 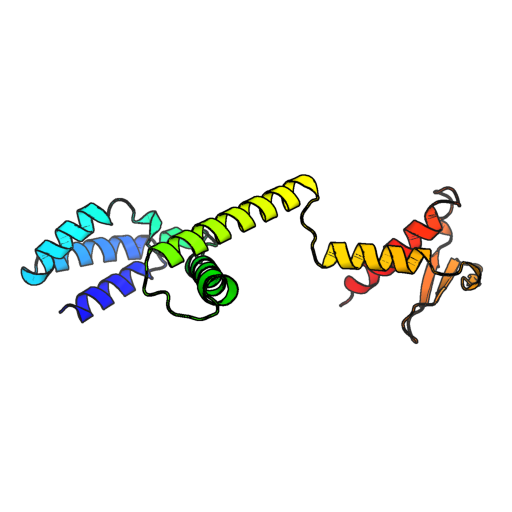107 ? 1.631 10.366 -16.401 1.00 95.00 107 LEU A C 1
ATOM 907 O O . LEU A 1 107 ? 1.227 9.705 -17.358 1.00 95.00 107 LEU A O 1
ATOM 911 N N . VAL A 1 108 ? 2.767 11.068 -16.439 1.00 94.75 108 VAL A N 1
ATOM 912 C CA . VAL A 1 108 ? 3.663 11.093 -17.604 1.00 94.75 108 VAL A CA 1
ATOM 913 C C . VAL A 1 108 ? 4.261 9.709 -17.868 1.00 94.75 108 VAL A C 1
ATOM 915 O O . VAL A 1 108 ? 4.185 9.232 -18.999 1.00 94.75 108 VAL A O 1
ATOM 918 N N . ASP A 1 109 ? 4.772 9.019 -16.842 1.00 91.00 109 ASP A N 1
ATOM 919 C CA . ASP A 1 109 ? 5.275 7.641 -16.963 1.00 91.00 109 ASP A CA 1
ATOM 920 C C . ASP A 1 109 ? 4.206 6.709 -17.552 1.00 91.00 109 ASP A C 1
ATOM 922 O O . ASP A 1 109 ? 4.476 5.929 -18.470 1.00 91.00 109 ASP A O 1
ATOM 926 N N . ARG A 1 110 ? 2.965 6.810 -17.059 1.00 92.38 110 ARG A N 1
ATOM 927 C CA . ARG A 1 110 ? 1.834 6.023 -17.563 1.00 92.38 110 ARG A CA 1
ATOM 928 C C . ARG A 1 110 ? 1.549 6.329 -19.031 1.00 92.38 110 ARG A C 1
ATOM 930 O O . ARG A 1 110 ? 1.379 5.395 -19.811 1.00 92.38 110 ARG A O 1
ATOM 937 N N . LEU A 1 111 ? 1.530 7.606 -19.415 1.00 93.31 111 LEU A N 1
ATOM 938 C CA . LEU A 1 111 ? 1.318 8.021 -20.802 1.00 93.31 111 LEU A CA 1
ATOM 939 C C . LEU A 1 111 ? 2.414 7.468 -21.724 1.00 93.31 111 LEU A C 1
ATOM 941 O O . LEU A 1 111 ? 2.114 6.971 -22.810 1.00 93.31 111 LEU A O 1
ATOM 945 N N . ILE A 1 112 ? 3.675 7.494 -21.285 1.00 90.19 112 ILE A N 1
ATOM 946 C CA . ILE A 1 112 ? 4.799 6.914 -22.030 1.00 90.19 112 ILE A CA 1
ATOM 947 C C . ILE A 1 112 ? 4.591 5.412 -22.229 1.00 90.19 112 ILE A C 1
ATOM 949 O O . ILE A 1 112 ? 4.710 4.928 -23.354 1.00 90.19 112 ILE A O 1
ATOM 953 N N . VAL A 1 113 ? 4.254 4.679 -21.164 1.00 90.56 113 VAL A N 1
ATOM 954 C CA . VAL A 1 113 ? 4.030 3.226 -21.225 1.00 90.56 113 VAL A CA 1
ATOM 955 C C . VAL A 1 113 ? 2.853 2.876 -22.136 1.00 90.56 113 VAL A C 1
ATOM 957 O O . VAL A 1 113 ? 2.950 1.913 -22.891 1.00 90.56 113 VAL A O 1
ATOM 960 N N . MET A 1 114 ? 1.769 3.655 -22.109 1.00 86.81 114 MET A N 1
ATOM 961 C CA . MET A 1 114 ? 0.606 3.434 -22.975 1.00 86.81 114 MET A CA 1
ATOM 962 C C . MET A 1 114 ? 0.929 3.632 -24.461 1.00 86.81 114 MET A C 1
ATOM 964 O O . MET A 1 114 ? 0.455 2.860 -25.285 1.00 86.81 114 MET A O 1
ATOM 968 N N . ASN A 1 115 ? 1.748 4.630 -24.806 1.00 88.44 115 ASN A N 1
ATOM 969 C CA . ASN A 1 115 ? 2.048 4.952 -26.207 1.00 88.44 115 ASN A CA 1
ATOM 970 C C . ASN A 1 115 ? 3.237 4.168 -26.782 1.00 88.44 115 ASN A C 1
ATOM 972 O O . ASN A 1 115 ? 3.248 3.844 -27.964 1.00 88.44 115 ASN A O 1
ATOM 976 N N . LYS A 1 116 ? 4.269 3.891 -25.976 1.00 85.75 116 LYS A N 1
ATOM 977 C CA . LYS A 1 116 ? 5.520 3.249 -26.430 1.00 85.75 116 LYS A CA 1
ATOM 978 C C . LYS A 1 116 ? 5.654 1.790 -25.989 1.00 85.75 116 LYS A C 1
ATOM 980 O O . LYS A 1 116 ? 6.628 1.130 -26.353 1.00 85.75 116 LYS A O 1
ATOM 985 N N . GLY A 1 117 ? 4.707 1.300 -25.192 1.00 80.25 117 GLY A N 1
ATOM 986 C CA . GLY A 1 117 ? 4.826 0.037 -24.478 1.00 80.25 117 GLY A CA 1
ATOM 987 C C . GLY A 1 117 ? 5.775 0.136 -23.280 1.00 80.25 117 GLY A C 1
ATOM 988 O O . GLY A 1 117 ? 6.574 1.066 -23.134 1.00 80.25 117 GLY A O 1
ATOM 989 N N . LYS A 1 118 ? 5.705 -0.856 -22.390 1.00 81.62 118 LYS A N 1
ATOM 990 C CA . LYS A 1 118 ? 6.612 -0.950 -21.242 1.00 81.62 118 LYS A CA 1
ATOM 991 C C . LYS A 1 118 ? 7.998 -1.386 -21.722 1.00 81.62 118 LYS A C 1
ATOM 993 O O . LYS A 1 118 ? 8.172 -2.521 -22.161 1.00 81.62 118 LYS A O 1
ATOM 998 N N . LEU A 1 119 ? 8.998 -0.513 -21.594 1.00 77.62 119 LEU A N 1
ATOM 999 C CA . LEU A 1 119 ? 10.390 -0.896 -21.827 1.00 77.62 119 LEU A CA 1
ATOM 1000 C C . LEU A 1 119 ? 10.873 -1.760 -20.658 1.00 77.62 119 LEU A C 1
ATOM 1002 O O . LEU A 1 119 ? 11.217 -1.257 -19.590 1.00 77.62 119 LEU A O 1
ATOM 1006 N N . THR A 1 120 ? 10.856 -3.072 -20.850 1.00 81.00 120 THR A N 1
ATOM 1007 C CA . THR A 1 120 ? 11.420 -4.026 -19.892 1.00 81.00 120 THR A CA 1
ATOM 1008 C C . THR A 1 120 ? 12.919 -4.188 -20.131 1.00 81.00 120 THR A C 1
ATOM 1010 O O . THR A 1 120 ? 13.402 -3.930 -21.236 1.00 81.00 120 THR A O 1
ATOM 1013 N N . SER A 1 121 ? 13.660 -4.635 -19.112 1.00 78.75 121 SER A N 1
ATOM 1014 C CA . SER A 1 121 ? 15.073 -5.019 -19.262 1.00 78.75 121 SER A CA 1
ATOM 1015 C C . SER A 1 121 ? 15.243 -6.013 -20.409 1.00 78.75 121 SER A C 1
ATOM 1017 O O . SER A 1 121 ? 15.983 -5.736 -21.341 1.00 78.75 121 SER A O 1
ATOM 1019 N N . LYS A 1 122 ? 14.408 -7.060 -20.441 1.00 76.50 122 LYS A N 1
ATOM 1020 C CA . LYS A 1 122 ? 14.377 -8.053 -21.526 1.00 76.50 122 LYS A CA 1
ATOM 1021 C C . LYS A 1 122 ? 14.231 -7.426 -22.917 1.00 76.50 122 LYS A C 1
ATOM 1023 O O . LYS A 1 122 ? 14.930 -7.818 -23.843 1.00 76.50 122 LYS A O 1
ATOM 1028 N N . LEU A 1 123 ? 13.338 -6.445 -23.083 1.00 80.31 123 LEU A N 1
ATOM 1029 C CA . LEU A 1 123 ? 13.140 -5.777 -24.374 1.00 80.31 123 LEU A CA 1
ATOM 1030 C C . LEU A 1 123 ? 14.330 -4.879 -24.743 1.00 80.31 123 LEU A C 1
ATOM 1032 O O . LEU A 1 123 ? 14.679 -4.762 -25.917 1.00 80.31 123 LEU A O 1
ATOM 1036 N N . LYS A 1 124 ? 14.952 -4.239 -23.749 1.00 84.44 124 LYS A N 1
ATOM 1037 C CA . LYS A 1 124 ? 16.175 -3.451 -23.934 1.00 84.44 124 LYS A CA 1
ATOM 1038 C C . LYS A 1 124 ? 17.337 -4.345 -24.371 1.00 84.44 124 LYS A C 1
ATOM 1040 O O . LYS A 1 124 ? 18.005 -4.007 -25.346 1.00 84.44 124 LYS A O 1
ATOM 1045 N N . ASP A 1 125 ? 17.518 -5.482 -23.710 1.00 81.38 125 ASP A N 1
ATOM 1046 C CA . ASP A 1 125 ? 18.562 -6.458 -24.022 1.00 81.38 125 ASP A CA 1
ATOM 1047 C C . ASP A 1 125 ? 18.343 -7.032 -25.422 1.00 81.38 125 ASP A C 1
ATOM 1049 O O . ASP A 1 125 ? 19.245 -6.989 -26.252 1.00 81.38 125 ASP A O 1
ATOM 1053 N N . LEU A 1 126 ? 17.110 -7.426 -25.758 1.00 81.25 126 LEU A N 1
ATOM 1054 C CA . LEU A 1 126 ? 16.757 -7.901 -27.098 1.00 81.25 126 LEU A CA 1
ATOM 1055 C C . LEU A 1 126 ? 17.105 -6.880 -28.193 1.00 81.25 126 LEU A C 1
ATOM 1057 O O . LEU A 1 126 ? 17.689 -7.235 -29.216 1.00 81.25 126 LEU A O 1
ATOM 1061 N N . ARG A 1 127 ? 16.781 -5.598 -27.980 1.00 83.25 127 ARG A N 1
ATOM 1062 C CA . ARG A 1 127 ? 17.141 -4.523 -28.921 1.00 83.25 127 ARG A CA 1
ATOM 1063 C C . ARG A 1 127 ? 18.653 -4.370 -29.053 1.00 83.25 127 ARG A C 1
ATOM 1065 O O . ARG A 1 127 ? 19.143 -4.158 -30.161 1.00 83.25 127 ARG A O 1
ATOM 1072 N N . GLN A 1 128 ? 19.380 -4.472 -27.943 1.00 83.38 128 GLN A N 1
ATOM 1073 C CA . GLN A 1 128 ? 20.836 -4.413 -27.947 1.00 83.38 128 GLN A CA 1
ATOM 1074 C C . GLN A 1 128 ? 21.430 -5.589 -28.726 1.00 83.38 128 GLN A C 1
ATOM 1076 O O . GLN A 1 128 ? 22.271 -5.371 -29.592 1.00 83.38 128 GLN A O 1
ATOM 1081 N N . HIS A 1 129 ? 20.953 -6.810 -28.486 1.00 80.06 129 HIS A N 1
ATOM 1082 C CA . HIS A 1 129 ? 21.398 -8.006 -29.196 1.00 80.06 129 HIS A CA 1
ATOM 1083 C C . HIS A 1 129 ? 21.124 -7.926 -30.694 1.00 80.06 129 HIS A C 1
ATOM 1085 O O . HIS A 1 129 ? 22.017 -8.209 -31.488 1.00 80.06 129 HIS A O 1
ATOM 1091 N N . HIS A 1 130 ? 19.938 -7.456 -31.086 1.00 78.00 130 HIS A N 1
ATOM 1092 C CA . HIS A 1 130 ? 19.615 -7.210 -32.489 1.00 78.00 130 HIS A CA 1
ATOM 1093 C C . HIS A 1 130 ? 20.583 -6.206 -33.131 1.00 78.00 130 HIS A C 1
ATOM 1095 O O . HIS A 1 130 ? 21.111 -6.449 -34.211 1.00 78.00 130 HIS A O 1
ATOM 1101 N N . LYS A 1 131 ? 2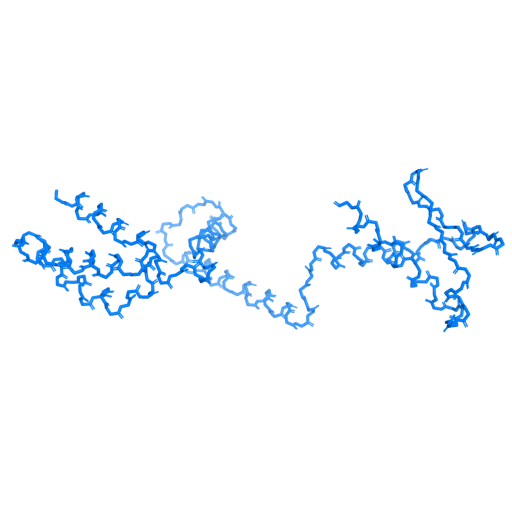0.883 -5.093 -32.449 1.00 83.31 131 LYS A N 1
ATOM 1102 C CA . LYS A 1 131 ? 21.828 -4.095 -32.963 1.00 83.31 131 LYS A CA 1
ATOM 1103 C C . LYS A 1 131 ? 23.248 -4.657 -33.091 1.00 83.31 131 LYS A C 1
ATOM 1105 O O . LYS A 1 131 ? 23.895 -4.419 -34.104 1.00 83.31 131 LYS A O 1
ATOM 1110 N N . THR A 1 132 ? 23.714 -5.414 -32.097 1.00 80.19 132 THR A N 1
ATOM 1111 C CA . THR A 1 132 ? 25.015 -6.096 -32.148 1.00 80.19 132 THR A CA 1
ATOM 1112 C C . THR A 1 132 ? 25.064 -7.086 -33.310 1.00 80.19 132 THR A C 1
ATOM 1114 O O . THR A 1 132 ? 26.032 -7.102 -34.064 1.00 80.19 132 THR A O 1
ATOM 1117 N N . SER A 1 133 ? 23.997 -7.858 -33.507 1.00 73.31 133 SER A N 1
ATOM 1118 C CA . SER A 1 133 ? 23.854 -8.793 -34.622 1.00 73.31 133 SER A CA 1
ATOM 1119 C C . SER A 1 133 ? 23.978 -8.111 -35.986 1.00 73.31 133 SER A C 1
ATOM 1121 O O . SER A 1 133 ? 24.687 -8.623 -36.846 1.00 73.31 133 SER A O 1
ATOM 1123 N N . LEU A 1 134 ? 23.330 -6.958 -36.179 1.00 73.00 134 LEU A N 1
ATOM 1124 C CA . LEU A 1 134 ? 23.396 -6.204 -37.434 1.00 73.00 134 LEU A CA 1
ATOM 1125 C C . LEU A 1 134 ? 24.813 -5.739 -37.785 1.00 73.00 134 LEU A C 1
ATOM 1127 O O . LEU A 1 134 ? 25.115 -5.541 -38.956 1.00 73.00 134 LEU A O 1
ATOM 1131 N N . SER A 1 135 ? 25.666 -5.546 -36.778 1.00 76.38 135 SER A N 1
ATOM 1132 C CA . SER A 1 135 ? 27.062 -5.139 -36.964 1.00 76.38 135 SER A CA 1
ATOM 1133 C C . SER A 1 135 ? 28.036 -6.303 -37.170 1.00 76.38 135 SER A C 1
ATOM 1135 O O . SER A 1 135 ? 29.223 -6.062 -37.382 1.00 76.38 135 SER A O 1
ATOM 1137 N N . LEU A 1 136 ? 27.573 -7.556 -37.099 1.00 73.38 136 LEU A N 1
ATOM 1138 C CA . LEU A 1 136 ? 28.430 -8.715 -37.339 1.00 73.38 136 LEU A CA 1
ATOM 1139 C C . LEU A 1 136 ? 28.723 -8.858 -38.834 1.00 73.38 136 LEU A C 1
ATOM 1141 O O . LEU A 1 136 ? 27.815 -8.874 -39.664 1.00 73.38 136 LEU A O 1
ATOM 1145 N N . SER A 1 137 ? 30.005 -9.002 -39.170 1.00 70.50 137 SER A N 1
ATOM 1146 C CA . SER A 1 137 ? 30.429 -9.288 -40.539 1.00 70.50 137 SER A CA 1
ATOM 1147 C C . SER A 1 137 ? 29.979 -10.687 -40.957 1.00 70.50 137 SER A C 1
ATOM 1149 O O . SER A 1 137 ? 30.208 -11.666 -40.243 1.00 70.50 137 SER A O 1
ATOM 1151 N N . THR A 1 138 ? 29.385 -10.790 -42.144 1.00 66.44 138 THR A N 1
ATOM 1152 C CA . THR A 1 138 ? 29.008 -12.068 -42.764 1.00 66.44 138 THR A CA 1
ATOM 1153 C C . THR A 1 138 ? 30.223 -12.906 -43.163 1.00 66.44 138 THR A C 1
ATOM 1155 O O . THR A 1 138 ? 30.095 -14.116 -43.316 1.00 66.44 138 THR A O 1
ATOM 1158 N N . ALA A 1 139 ? 31.411 -12.297 -43.262 1.00 64.50 139 ALA A N 1
ATOM 1159 C CA . ALA A 1 139 ? 32.661 -12.983 -43.592 1.00 64.50 139 ALA A CA 1
ATOM 1160 C C . ALA A 1 139 ? 33.142 -13.953 -42.495 1.00 64.50 139 ALA A C 1
ATOM 1162 O O . ALA A 1 139 ? 33.994 -14.797 -42.752 1.00 64.50 139 ALA A O 1
ATOM 1163 N N . THR A 1 140 ? 32.611 -13.845 -41.275 1.00 65.94 140 THR A N 1
ATOM 1164 C CA . THR A 1 140 ? 32.984 -14.709 -40.143 1.00 65.94 140 THR A CA 1
ATOM 1165 C C . THR A 1 140 ? 32.147 -15.993 -40.070 1.00 65.94 140 THR A C 1
ATOM 1167 O O . THR A 1 140 ? 32.321 -16.793 -39.151 1.00 65.94 140 THR A O 1
ATOM 1170 N N . ILE A 1 141 ? 31.203 -16.176 -40.998 1.00 68.69 141 ILE A N 1
ATOM 1171 C CA . ILE A 1 141 ? 30.314 -17.336 -41.052 1.00 68.69 141 ILE A CA 1
ATOM 1172 C C . ILE A 1 141 ? 31.021 -18.452 -41.825 1.00 68.69 141 ILE A C 1
ATOM 1174 O O . ILE A 1 141 ? 31.404 -18.267 -42.977 1.00 68.69 141 ILE A O 1
ATOM 1178 N N . ILE A 1 142 ? 31.176 -19.617 -41.195 1.00 75.56 142 ILE A N 1
ATOM 1179 C CA . ILE A 1 142 ? 31.810 -20.787 -41.815 1.00 75.56 142 ILE A CA 1
ATOM 1180 C C . ILE A 1 142 ? 30.710 -21.729 -42.301 1.00 75.56 142 ILE A C 1
ATOM 1182 O O . ILE A 1 142 ? 29.864 -22.150 -41.510 1.00 75.56 142 ILE A O 1
ATOM 1186 N N . GLU A 1 143 ? 30.707 -22.058 -43.590 1.00 70.94 143 GLU A N 1
ATOM 1187 C CA . GLU A 1 143 ? 29.768 -23.020 -44.167 1.00 70.94 143 GLU A CA 1
ATOM 1188 C C . GLU A 1 143 ? 30.346 -24.441 -44.138 1.00 70.94 143 GLU A C 1
ATOM 1190 O O . GLU A 1 143 ? 31.456 -24.676 -44.605 1.00 70.94 143 GLU A O 1
ATOM 1195 N N . ASN A 1 144 ? 29.556 -25.391 -43.632 1.00 71.31 144 ASN A N 1
ATOM 1196 C CA . ASN A 1 144 ? 29.836 -26.826 -43.657 1.00 71.31 144 ASN A CA 1
ATOM 1197 C C . ASN A 1 144 ? 28.740 -27.580 -44.441 1.00 71.31 144 ASN A C 1
ATOM 1199 O O . ASN A 1 144 ? 27.679 -27.039 -44.774 1.00 71.31 144 ASN A O 1
ATOM 1203 N N . GLU A 1 145 ? 28.955 -28.875 -44.693 1.00 67.94 145 GLU A N 1
ATOM 1204 C CA . GLU A 1 145 ? 28.004 -29.749 -45.405 1.00 67.94 145 GLU A CA 1
ATOM 1205 C C . GLU A 1 145 ? 26.604 -29.783 -44.757 1.00 67.94 145 GLU A C 1
ATOM 1207 O O . GLU A 1 145 ? 25.598 -29.869 -45.457 1.00 67.94 145 GLU A O 1
ATOM 1212 N N . SER A 1 146 ? 26.514 -29.613 -43.433 1.00 64.50 146 SER A N 1
ATOM 1213 C CA . SER A 1 146 ? 25.264 -29.682 -42.660 1.00 64.50 146 SER A CA 1
ATOM 1214 C C . SER A 1 146 ? 24.662 -28.326 -42.250 1.00 64.50 146 SER A C 1
ATOM 1216 O O . SER A 1 146 ? 23.517 -28.285 -41.781 1.00 64.50 146 SER A O 1
ATOM 1218 N N . GLY A 1 147 ? 25.371 -27.202 -42.425 1.00 71.44 147 GLY A N 1
ATOM 1219 C CA . GLY A 1 147 ? 24.955 -25.935 -41.812 1.00 71.44 147 GLY A CA 1
ATOM 1220 C C . GLY A 1 147 ? 25.936 -24.768 -41.914 1.00 71.44 147 GLY A C 1
ATOM 1221 O O . GLY A 1 147 ? 26.984 -24.870 -42.541 1.00 71.44 147 GLY A O 1
ATOM 1222 N N . TYR A 1 148 ? 25.585 -23.671 -41.243 1.00 74.06 148 TYR A N 1
ATOM 1223 C CA . TYR A 1 148 ? 26.430 -22.495 -41.029 1.00 74.06 148 TYR A CA 1
ATOM 1224 C C . TYR A 1 148 ? 26.855 -22.420 -39.559 1.00 74.06 148 TYR A C 1
ATOM 1226 O O . TYR A 1 148 ? 26.024 -22.562 -38.660 1.00 74.06 148 TYR A O 1
ATOM 1234 N N . ILE A 1 149 ? 28.139 -22.174 -39.306 1.00 69.44 149 ILE A N 1
ATOM 1235 C CA . ILE A 1 149 ? 28.695 -21.959 -37.969 1.00 69.44 149 ILE A CA 1
ATOM 1236 C C . ILE A 1 149 ? 28.924 -20.465 -37.778 1.00 69.44 149 ILE A C 1
ATOM 1238 O O . ILE A 1 149 ? 29.676 -19.840 -38.528 1.00 69.44 149 ILE A O 1
ATOM 1242 N N . VAL A 1 150 ? 28.296 -19.910 -36.743 1.00 68.94 150 VAL A N 1
ATOM 1243 C CA . VAL A 1 150 ? 28.473 -18.513 -36.340 1.00 68.94 150 VAL A CA 1
ATOM 1244 C C . VAL A 1 150 ? 29.283 -18.480 -35.038 1.00 68.94 150 VAL A C 1
ATOM 1246 O O . VAL A 1 150 ? 28.851 -19.069 -34.036 1.00 68.94 150 VAL A O 1
ATOM 1249 N N . PRO A 1 151 ? 30.461 -17.832 -35.018 1.00 62.94 151 PRO A N 1
ATOM 1250 C CA . PRO A 1 151 ? 31.251 -17.697 -33.801 1.00 62.94 151 PRO A CA 1
ATOM 1251 C C . PRO A 1 151 ? 30.546 -16.763 -32.810 1.00 62.94 151 PRO A C 1
ATOM 1253 O O . PRO A 1 151 ? 30.082 -15.683 -33.176 1.00 62.94 151 PRO A O 1
ATOM 1256 N N . SER A 1 152 ? 30.447 -17.187 -31.548 1.00 62.47 152 SER A N 1
ATOM 1257 C CA . SER A 1 152 ? 29.928 -16.335 -30.477 1.00 62.47 152 SER A CA 1
ATOM 1258 C C . SER A 1 152 ? 30.986 -15.331 -30.021 1.00 62.47 152 SER A C 1
ATOM 1260 O O . SER A 1 152 ? 32.186 -15.571 -30.137 1.00 62.47 152 SER A O 1
ATOM 1262 N N . SER A 1 153 ? 30.539 -14.231 -29.414 1.00 58.78 153 SER A N 1
ATOM 1263 C CA . SER A 1 153 ? 31.405 -13.321 -28.658 1.00 58.78 153 SER A CA 1
ATOM 1264 C C . SER A 1 153 ? 31.994 -13.960 -27.393 1.00 58.78 153 SER A C 1
ATOM 1266 O O . SER A 1 153 ? 32.911 -13.397 -26.801 1.00 58.78 153 SER A O 1
ATOM 1268 N N . HIS A 1 154 ? 31.485 -15.123 -26.970 1.00 57.81 154 HIS A N 1
ATOM 1269 C CA . HIS A 1 154 ? 32.053 -15.903 -25.876 1.00 57.81 154 HIS A CA 1
ATOM 1270 C C . HIS A 1 154 ? 33.081 -16.916 -26.412 1.00 57.81 154 HIS A C 1
ATOM 1272 O O . HIS A 1 154 ? 32.718 -17.720 -27.275 1.00 57.81 154 HIS A O 1
ATOM 1278 N N . PRO A 1 155 ? 34.319 -16.956 -25.871 1.00 51.22 155 PRO A N 1
ATOM 1279 C CA . PRO A 1 155 ? 35.446 -17.724 -26.426 1.00 51.22 155 PRO A CA 1
ATOM 1280 C C . PRO A 1 155 ? 35.207 -19.230 -26.623 1.00 51.22 155 PRO A C 1
ATOM 1282 O O . PRO A 1 155 ? 35.918 -19.872 -27.392 1.00 51.22 155 PRO A O 1
ATOM 1285 N N . HIS A 1 156 ? 34.211 -19.801 -25.942 1.00 50.56 156 HIS A N 1
ATOM 1286 C CA . HIS A 1 156 ? 33.946 -21.242 -25.916 1.00 50.56 156 HIS A CA 1
ATOM 1287 C C . HIS A 1 156 ? 32.603 -21.649 -26.533 1.00 50.56 156 HIS A C 1
ATOM 1289 O O . HIS A 1 156 ? 32.260 -22.828 -26.495 1.00 50.56 156 HIS A O 1
ATOM 1295 N N . MET A 1 157 ? 31.838 -20.717 -27.115 1.00 47.69 157 MET A N 1
ATOM 1296 C CA . MET A 1 157 ? 30.508 -21.022 -27.649 1.00 47.69 157 MET A CA 1
ATOM 1297 C C . MET A 1 157 ? 30.458 -20.845 -29.170 1.00 47.69 157 MET A C 1
ATOM 1299 O O . MET A 1 157 ? 30.757 -19.781 -29.706 1.00 47.69 157 MET A O 1
ATOM 1303 N N . LYS A 1 158 ? 30.064 -21.901 -29.884 1.00 57.06 158 LYS A N 1
ATOM 1304 C CA . LYS A 1 158 ? 29.823 -21.884 -31.334 1.00 57.06 158 LYS A CA 1
ATOM 1305 C C . LYS A 1 158 ? 28.370 -22.262 -31.579 1.00 57.06 158 LYS A C 1
ATOM 1307 O O . LYS A 1 158 ? 27.905 -23.265 -31.045 1.00 57.06 158 LYS A O 1
ATOM 1312 N N . LEU A 1 159 ? 27.654 -21.462 -32.363 1.00 58.41 159 LEU A N 1
ATOM 1313 C CA . LEU A 1 159 ? 26.258 -21.733 -32.699 1.00 58.41 159 LEU A CA 1
ATOM 1314 C C . LEU A 1 159 ? 26.189 -22.348 -34.097 1.00 58.41 159 LEU A C 1
ATOM 1316 O O . LEU A 1 159 ? 26.794 -21.826 -35.033 1.00 58.41 159 LEU A O 1
ATOM 1320 N N . THR A 1 160 ? 25.464 -23.462 -34.224 1.00 55.31 160 THR A N 1
ATOM 1321 C CA . THR A 1 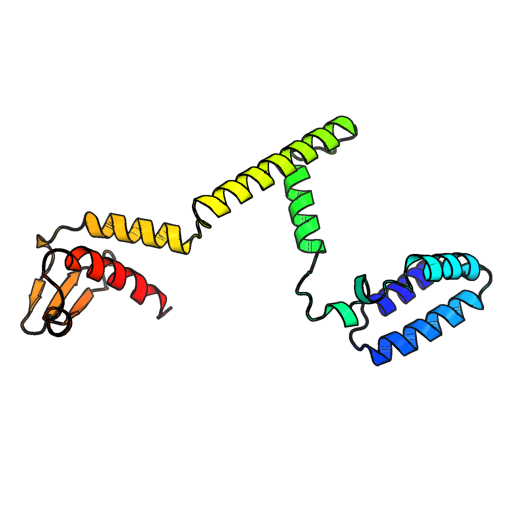160 ? 25.299 -24.195 -35.489 1.00 55.31 160 THR A CA 1
ATOM 1322 C C . THR A 1 160 ? 23.880 -23.996 -36.013 1.00 55.31 160 THR A C 1
ATOM 1324 O O . THR A 1 160 ? 22.913 -24.315 -35.324 1.00 55.31 160 THR A O 1
ATOM 1327 N N . LEU A 1 161 ? 23.752 -23.473 -37.231 1.00 58.44 161 LEU A N 1
ATOM 1328 C CA . LEU A 1 161 ? 22.488 -23.286 -37.944 1.00 58.44 161 LEU A CA 1
ATOM 1329 C C . LEU A 1 161 ? 22.360 -24.355 -39.037 1.00 58.44 161 LEU A C 1
ATOM 1331 O O . LEU A 1 161 ? 23.180 -24.400 -39.949 1.00 58.44 161 LEU A O 1
ATOM 1335 N N . PHE A 1 162 ? 21.338 -25.210 -38.975 1.00 49.44 162 PHE A N 1
ATOM 1336 C CA . PHE A 1 162 ? 21.150 -26.304 -39.939 1.00 49.44 162 PHE A CA 1
ATOM 1337 C C . PHE A 1 162 ? 20.482 -25.844 -41.246 1.00 49.44 162 PHE A C 1
ATOM 1339 O O . PHE A 1 162 ? 19.487 -25.115 -41.226 1.00 49.44 162 PHE A O 1
ATOM 1346 N N . LYS A 1 163 ? 20.964 -26.358 -42.390 1.00 47.47 163 LYS A N 1
ATOM 1347 C CA . LYS A 1 163 ? 20.480 -26.009 -43.747 1.00 47.47 163 LYS A CA 1
ATOM 1348 C C . LYS A 1 163 ? 18.981 -26.262 -43.984 1.00 47.47 163 LYS A C 1
ATOM 1350 O O . LYS A 1 163 ? 18.376 -25.602 -44.823 1.00 47.47 163 LYS A O 1
ATOM 1355 N N . LYS A 1 164 ? 18.340 -27.146 -43.210 1.00 43.97 164 LYS A N 1
ATOM 1356 C CA . LYS A 1 164 ? 16.911 -27.489 -43.363 1.00 43.97 164 LYS A CA 1
ATOM 1357 C C . LYS A 1 164 ? 15.952 -26.325 -43.055 1.00 43.97 164 LYS A C 1
ATOM 1359 O O . LYS A 1 164 ? 14.830 -26.330 -43.541 1.00 43.97 164 LYS A O 1
ATOM 1364 N N . ILE A 1 165 ? 16.397 -25.314 -42.301 1.00 46.28 165 ILE A N 1
ATOM 1365 C CA . ILE A 1 165 ? 15.612 -24.099 -41.999 1.00 46.28 165 ILE A CA 1
ATOM 1366 C C . ILE A 1 165 ? 15.659 -23.087 -43.170 1.00 46.28 165 ILE A C 1
ATOM 1368 O O . ILE A 1 165 ? 14.826 -22.190 -43.260 1.00 46.28 165 ILE A O 1
ATOM 1372 N N . ILE A 1 166 ? 16.605 -23.245 -44.103 1.00 42.38 166 ILE A N 1
ATOM 1373 C CA . ILE A 1 166 ? 16.971 -22.228 -45.105 1.00 42.38 166 ILE A CA 1
ATOM 1374 C C . ILE A 1 166 ? 16.144 -22.347 -46.395 1.00 42.38 166 ILE A C 1
ATOM 1376 O O . ILE A 1 166 ? 15.938 -21.355 -47.085 1.00 42.38 166 ILE A O 1
ATOM 1380 N N . GLN A 1 167 ? 15.589 -23.524 -46.703 1.00 38.94 167 GLN A N 1
ATOM 1381 C CA . GLN A 1 167 ? 14.791 -23.730 -47.923 1.00 38.94 167 GLN A CA 1
ATOM 1382 C C . GLN A 1 167 ? 13.403 -23.064 -47.905 1.00 38.94 167 GLN A C 1
ATOM 1384 O O . GLN A 1 167 ? 12.774 -22.969 -48.954 1.00 38.94 167 GLN A O 1
ATOM 1389 N N . THR A 1 168 ? 12.926 -22.569 -46.759 1.00 38.66 168 THR A N 1
ATOM 1390 C CA . THR A 1 168 ? 11.586 -21.965 -46.633 1.00 38.66 168 THR A CA 1
ATOM 1391 C C . THR A 1 168 ? 11.564 -20.441 -46.488 1.00 38.66 168 THR A C 1
ATOM 1393 O O . THR A 1 168 ? 10.477 -19.875 -46.406 1.00 38.66 168 THR A O 1
ATOM 1396 N N . ALA A 1 169 ? 12.703 -19.742 -46.469 1.00 37.72 169 ALA A N 1
ATOM 1397 C CA . ALA A 1 169 ? 12.707 -18.286 -46.299 1.00 37.72 169 ALA A CA 1
ATOM 1398 C C . ALA A 1 169 ? 13.779 -17.602 -47.156 1.00 37.72 169 ALA A C 1
ATOM 1400 O O . ALA A 1 169 ? 14.968 -17.890 -47.047 1.00 37.72 169 ALA A O 1
ATOM 1401 N N . ALA A 1 170 ? 13.333 -16.679 -48.010 1.00 34.50 170 ALA A N 1
ATOM 1402 C CA . ALA A 1 170 ? 14.155 -15.907 -48.930 1.00 34.50 170 ALA A CA 1
ATOM 1403 C C . ALA A 1 170 ? 15.376 -15.257 -48.242 1.00 34.50 170 ALA A C 1
ATOM 1405 O O . ALA A 1 170 ? 15.284 -14.618 -47.195 1.00 34.50 170 ALA A O 1
ATOM 1406 N N . VAL A 1 171 ? 16.527 -15.416 -48.893 1.00 44.03 171 VAL A N 1
ATOM 1407 C CA . VAL A 1 171 ? 17.899 -15.357 -48.353 1.00 44.03 171 VAL A CA 1
ATOM 1408 C C . VAL A 1 171 ? 18.340 -13.979 -47.818 1.00 44.03 171 VAL A C 1
ATOM 1410 O O . VAL A 1 171 ? 19.353 -13.873 -47.134 1.00 44.03 171 VAL A O 1
ATOM 1413 N N . SER A 1 172 ? 17.576 -12.909 -48.042 1.00 37.47 172 SER A N 1
ATOM 1414 C CA . SER A 1 172 ? 17.980 -11.544 -47.663 1.00 37.47 172 SER A CA 1
ATOM 1415 C C . SER A 1 172 ? 17.592 -11.135 -46.234 1.00 37.47 172 SER A C 1
ATOM 1417 O O . SER A 1 172 ? 18.307 -10.343 -45.622 1.00 37.47 172 SER A O 1
ATOM 1419 N N . SER A 1 173 ? 16.502 -11.665 -45.670 1.00 40.56 173 SER A N 1
ATOM 1420 C CA . SER A 1 173 ? 15.979 -11.229 -44.362 1.00 40.56 173 SER A CA 1
ATOM 1421 C C . SER A 1 173 ? 16.405 -12.126 -43.191 1.00 40.56 173 SER A C 1
ATOM 1423 O O . SER A 1 173 ? 16.223 -11.764 -42.029 1.00 40.56 173 SER A O 1
ATOM 1425 N N . PHE A 1 174 ? 17.011 -13.288 -43.462 1.00 44.22 174 PHE A N 1
ATOM 1426 C CA . PHE A 1 174 ? 17.241 -14.313 -42.438 1.00 44.22 174 PHE A CA 1
ATOM 1427 C C . PHE A 1 174 ? 18.562 -14.184 -41.670 1.00 44.22 174 PHE A C 1
ATOM 1429 O O . PHE A 1 174 ? 18.635 -14.644 -40.534 1.00 44.22 174 PHE A O 1
ATOM 1436 N N . VAL A 1 175 ? 19.582 -13.500 -42.204 1.00 44.75 175 VAL A N 1
ATOM 1437 C CA . VAL A 1 175 ? 20.811 -13.199 -41.431 1.00 44.75 175 VAL A CA 1
ATOM 1438 C C . VAL A 1 175 ? 20.470 -12.360 -40.191 1.00 44.75 175 VAL A C 1
ATOM 1440 O O . VAL A 1 175 ? 21.040 -12.559 -39.120 1.00 44.75 175 VAL A O 1
ATOM 1443 N N . GLN A 1 176 ? 19.458 -11.495 -40.304 1.00 42.19 176 GLN A N 1
ATOM 1444 C CA . GLN A 1 176 ? 18.929 -10.709 -39.190 1.00 42.19 176 GLN A CA 1
ATOM 1445 C C . GLN A 1 176 ? 18.102 -11.566 -38.217 1.00 42.19 176 GLN A C 1
ATOM 1447 O O . GLN A 1 176 ? 18.224 -11.407 -37.007 1.00 42.19 176 GLN A O 1
ATOM 1452 N N . ILE A 1 177 ? 17.308 -12.520 -38.714 1.00 44.50 177 ILE A N 1
ATOM 1453 C CA . ILE A 1 177 ? 16.441 -13.374 -37.881 1.00 44.50 177 ILE A CA 1
ATOM 1454 C C . ILE A 1 177 ? 17.246 -14.451 -37.133 1.00 44.50 177 ILE A C 1
ATOM 1456 O O . ILE A 1 177 ? 17.032 -14.665 -35.941 1.00 44.50 177 ILE A O 1
ATOM 1460 N N . ALA A 1 178 ? 18.223 -15.092 -37.779 1.00 44.91 178 ALA A N 1
ATOM 1461 C CA . ALA A 1 178 ? 19.042 -16.143 -37.170 1.00 44.91 178 ALA A CA 1
ATOM 1462 C C . ALA A 1 178 ? 19.891 -15.623 -35.998 1.00 44.91 178 ALA A C 1
ATOM 1464 O O . ALA A 1 178 ? 20.077 -16.315 -34.997 1.00 44.91 178 ALA A O 1
ATOM 1465 N N . ALA A 1 179 ? 20.346 -14.377 -36.080 1.00 44.47 179 ALA A N 1
ATOM 1466 C CA . ALA A 1 179 ? 21.112 -13.750 -35.018 1.00 44.47 179 ALA A CA 1
ATOM 1467 C C . ALA A 1 179 ? 20.231 -13.201 -33.869 1.00 44.47 179 ALA A C 1
ATOM 1469 O O . ALA A 1 179 ? 20.692 -13.126 -32.728 1.00 44.47 179 ALA A O 1
ATOM 1470 N N . ILE A 1 180 ? 18.938 -12.940 -34.115 1.00 43.97 180 ILE A N 1
ATOM 1471 C CA . ILE A 1 180 ? 17.933 -12.726 -33.054 1.00 43.97 180 ILE A CA 1
ATOM 1472 C C . ILE A 1 180 ? 17.659 -14.038 -32.292 1.00 43.97 180 ILE A C 1
ATOM 1474 O O . ILE A 1 180 ? 17.623 -14.028 -31.058 1.00 43.97 180 ILE A O 1
ATOM 1478 N N . TYR A 1 181 ? 17.528 -15.170 -32.996 1.00 43.69 181 TYR A N 1
ATOM 1479 C CA . TYR A 1 181 ? 17.272 -16.487 -32.385 1.00 43.69 181 TYR A CA 1
ATOM 1480 C C . TYR A 1 181 ? 18.483 -17.053 -31.622 1.00 43.69 181 TYR A C 1
ATOM 1482 O O . TYR A 1 181 ? 18.328 -17.616 -30.537 1.00 43.69 181 TYR A O 1
ATOM 1490 N N . ALA A 1 182 ? 19.699 -16.824 -32.123 1.00 44.00 182 ALA A N 1
ATOM 1491 C CA . ALA A 1 182 ? 20.954 -17.137 -31.435 1.00 44.00 182 ALA A CA 1
ATOM 1492 C C . ALA A 1 182 ? 21.051 -16.488 -30.041 1.00 44.00 182 ALA A C 1
ATOM 1494 O O . ALA A 1 182 ? 21.564 -17.093 -29.103 1.00 44.00 182 ALA A O 1
ATOM 1495 N N . SER A 1 183 ? 20.519 -15.273 -29.891 1.00 40.22 183 SER A N 1
ATOM 1496 C CA . SER A 1 183 ? 20.513 -14.550 -28.619 1.00 40.22 183 SER A CA 1
ATOM 1497 C C . SER A 1 183 ? 19.438 -15.031 -27.641 1.00 40.22 183 SER A C 1
ATOM 1499 O O . SER A 1 183 ? 19.587 -14.821 -26.440 1.00 40.22 183 SER A O 1
ATOM 1501 N N . THR A 1 184 ? 18.347 -15.636 -28.120 1.00 39.03 184 THR A N 1
ATOM 1502 C CA . THR A 1 184 ? 17.225 -16.057 -27.261 1.00 39.03 184 THR A CA 1
ATOM 1503 C C . THR A 1 184 ? 17.441 -17.444 -26.654 1.00 39.03 184 THR A C 1
ATOM 1505 O O . THR A 1 184 ? 17.004 -17.687 -25.532 1.00 39.03 184 THR A O 1
ATOM 1508 N N . ILE A 1 185 ? 18.161 -18.336 -27.343 1.00 41.56 185 ILE A N 1
ATOM 1509 C CA . ILE A 1 185 ? 18.414 -19.714 -26.877 1.00 41.56 185 ILE A CA 1
ATOM 1510 C C . ILE A 1 185 ? 19.417 -19.760 -25.707 1.00 41.56 185 ILE A C 1
ATOM 1512 O O . ILE A 1 185 ? 19.331 -20.645 -24.861 1.00 41.56 185 ILE A O 1
ATOM 1516 N N . ILE A 1 186 ? 20.298 -18.760 -25.580 1.00 41.91 186 ILE A N 1
ATOM 1517 C CA . ILE A 1 186 ? 21.305 -18.674 -24.503 1.00 41.91 186 ILE A CA 1
ATOM 1518 C C . ILE A 1 186 ? 20.666 -18.550 -23.107 1.00 41.91 186 ILE A C 1
ATOM 1520 O O . ILE A 1 186 ? 21.286 -18.927 -22.120 1.00 41.91 186 ILE A O 1
ATOM 1524 N N . HIS A 1 187 ? 19.415 -18.090 -23.007 1.00 39.53 187 HIS A N 1
ATOM 1525 C CA . HIS A 1 187 ? 18.744 -17.882 -21.719 1.00 39.53 187 HIS A CA 1
ATOM 1526 C C . HIS A 1 187 ? 17.697 -18.947 -21.354 1.00 39.53 187 HIS A C 1
ATOM 1528 O O . HIS A 1 187 ? 17.054 -18.819 -20.318 1.00 39.53 187 HIS A O 1
ATOM 1534 N N . ALA A 1 188 ? 17.502 -19.977 -22.188 1.00 32.38 188 ALA A N 1
ATOM 1535 C CA . ALA A 1 188 ? 16.609 -21.102 -21.883 1.00 32.38 188 ALA A CA 1
ATOM 1536 C C . ALA A 1 188 ? 17.337 -22.300 -21.236 1.00 32.38 188 ALA A C 1
ATOM 1538 O O . ALA A 1 188 ? 16.693 -23.287 -20.893 1.00 32.38 188 ALA A O 1
ATOM 1539 N N . LEU A 1 189 ? 18.665 -22.223 -21.078 1.00 33.44 189 LEU A N 1
ATOM 1540 C CA . LEU A 1 189 ? 19.517 -23.282 -20.513 1.00 33.44 189 LEU A CA 1
ATOM 1541 C C . LEU A 1 189 ? 20.359 -22.823 -19.302 1.00 33.44 189 LEU A C 1
ATOM 1543 O O . LEU A 1 189 ? 21.313 -23.502 -18.930 1.00 33.44 189 LEU A O 1
ATOM 1547 N N . VAL A 1 190 ? 19.985 -21.704 -18.669 1.00 35.78 190 VAL A N 1
ATOM 1548 C CA . VAL A 1 190 ? 20.464 -21.255 -17.344 1.00 35.78 190 VAL A CA 1
ATOM 1549 C C . VAL A 1 190 ? 19.261 -20.793 -16.538 1.00 35.78 190 VAL A C 1
ATOM 1551 O O . VAL A 1 190 ? 19.140 -21.220 -15.372 1.00 35.78 190 VAL A O 1
#

Organism: NCBI:txid2747483

pLDDT: mean 77.64, std 19.06, range [32.38, 96.62]

Radius of gyration: 30.47 Å; chains: 1; bounding box: 55×53×80 Å

Foldseek 3Di:
DVVVLVVLVVCLQADQAPVVSVVSVVVSLVVQCVDPVNNVVSVVCCVPPVVPCLPGRVNNCVPVPCPVVVVVVVVVCCLCCVQVVVDDDPDPVSSVVSVVVVVVVVVVVVVCCVVVNDDDPVNVVLVVQLVVLVPDDPVQWDDDPFFIWDDDPDPPDIDTGGPVVVVPDDDPCVSSVVSSVVVVVVPVVD

Secondary structure (DSSP, 8-state):
-HHHHHHHHHHHHH---HHHHHHHHHHHHHHHHHSHHHHHHHHHHHHHHGGGHHHH-STTTTTS---HHHHHHHHHHHIIIIISTT----SHHHHHHHHHHHHHHHHHHHHHHHHH----HHHHHHHHHHHHHHTS-GGGPEEETTEEEEE-SSTT-EEEEEGGGGGGS-TTSHHHHHHHHHHHHTTS--